Protein AF-A0A2U1T6G9-F1 (afdb_monomer)

Solvent-accessible surface area (backbone atoms only — not comparable to full-atom values): 14636 Å² total; per-residue (Å²): 135,83,77,77,79,70,81,92,65,56,65,80,35,79,57,82,29,63,42,78,68,44,24,49,51,21,36,50,52,23,61,76,69,57,29,39,79,76,56,58,40,43,67,66,21,43,50,26,29,42,26,49,60,54,36,53,68,54,41,58,86,87,37,71,44,56,59,94,81,78,92,74,86,79,54,102,83,47,63,65,62,58,53,54,53,45,73,76,31,90,89,40,43,77,46,62,65,58,59,80,77,75,79,67,76,52,45,73,58,65,80,88,75,91,75,84,73,79,81,54,66,78,70,96,68,55,71,68,60,51,52,52,49,51,55,50,49,52,51,54,31,57,59,34,57,49,74,46,82,54,63,31,74,45,68,46,68,63,80,92,44,54,21,58,74,50,41,36,58,16,53,40,90,80,52,44,63,59,52,51,47,23,64,75,66,76,39,74,75,80,82,75,82,69,68,102,59,58,74,86,84,72,78,78,58,82,76,60,84,69,53,73,66,57,54,51,50,57,50,49,54,53,48,55,49,52,52,52,51,36,43,74,69,64,78,45,85,130

Mean predicted aligned error: 13.52 Å

Secondary structure (DSSP, 8-state):
----------TT------SHHHHHHHHHHHHHTTGGGG-SPPHHHHHHHH-HHHHHHHS-TT-TT----------TT-HHHHHHHHHH-TT-EEE--SS-SSSTT-EEES-S--------SS----HHHHHHHHHHHHHHHHHTT--SS--EEEEEEETTEEEEEEEESS--TTTHHHHHHHHHHSSPPP----SS--------GGG----HHHHHHHHHHHHHHHHHHHHHTTSS--

Foldseek 3Di:
DDDPPDPPDDLQDFFDDFDLVSRLVRQVVCVVVNHNVPLADHNQLQVCQFQQVSLLVLPPPPDLQADDDDDDDDDVPPCPVVVVVQVVDPQFDWDDDRGDDDCVPTDTGHDDDDPPDDDAPPDPDDPLLVVLVVVSVVSSCVSSVGRDADKDWDWDDPPSGTHTPGMGRHDDPQCVVQVVCCVVVVHRPPPPPDDPGDDDDDDPCVVVPQDPVNVCVVVVVVVVVVVVVCVVVVVDDD

Organism: NCBI:txid2080740

Radius of gyration: 21.58 Å; Cα contacts (8 Å, |Δi|>4): 226; chains: 1; bounding box: 65×48×58 Å

Structure (mmCIF, N/CA/C/O backbone):
data_AF-A0A2U1T6G9-F1
#
_entry.id   AF-A0A2U1T6G9-F1
#
loop_
_atom_site.group_PDB
_atom_site.id
_atom_site.type_symbol
_atom_site.label_atom_id
_atom_site.label_alt_id
_atom_site.label_comp_id
_atom_site.label_asym_id
_atom_site.label_entity_id
_atom_site.label_seq_id
_atom_site.pdbx_PDB_ins_code
_atom_site.Cartn_x
_atom_site.Cartn_y
_atom_site.Cartn_z
_atom_site.occupancy
_atom_site.B_iso_or_equiv
_atom_site.auth_seq_id
_atom_site.auth_comp_id
_atom_site.auth_asym_id
_atom_site.auth_atom_id
_atom_site.pdbx_PDB_model_num
ATOM 1 N N . MET A 1 1 ? 45.865 -5.538 -15.384 1.00 41.53 1 MET A N 1
ATOM 2 C CA . MET A 1 1 ? 44.823 -6.009 -16.322 1.00 41.53 1 MET A CA 1
ATOM 3 C C . MET A 1 1 ? 43.467 -5.734 -15.695 1.00 41.53 1 MET A C 1
ATOM 5 O O . MET A 1 1 ? 43.083 -6.451 -14.782 1.00 41.53 1 MET A O 1
ATOM 9 N N . ALA A 1 2 ? 42.790 -4.665 -16.112 1.00 38.97 2 ALA A N 1
ATOM 10 C CA . ALA A 1 2 ? 41.401 -4.434 -15.732 1.00 38.97 2 ALA A CA 1
ATOM 11 C C . ALA A 1 2 ? 40.531 -5.344 -16.607 1.00 38.97 2 ALA A C 1
ATOM 13 O O . ALA A 1 2 ? 40.556 -5.223 -17.830 1.00 38.97 2 ALA A O 1
ATOM 14 N N . ARG A 1 3 ? 39.829 -6.304 -15.999 1.00 38.66 3 ARG A N 1
ATOM 15 C CA . ARG A 1 3 ? 38.754 -7.024 -16.689 1.00 38.66 3 ARG A CA 1
ATOM 16 C C . ARG A 1 3 ? 37.652 -6.000 -16.938 1.00 38.66 3 ARG A C 1
ATOM 18 O O . ARG A 1 3 ? 37.145 -5.433 -15.974 1.00 38.66 3 ARG A O 1
ATOM 25 N N . ALA A 1 4 ? 37.326 -5.744 -18.203 1.00 43.62 4 ALA A N 1
ATOM 26 C CA . ALA A 1 4 ? 36.097 -5.044 -18.538 1.00 43.62 4 ALA A CA 1
ATOM 27 C C . ALA A 1 4 ? 34.951 -5.822 -17.880 1.00 43.62 4 ALA A C 1
ATOM 29 O O . ALA A 1 4 ? 34.841 -7.034 -18.076 1.00 43.62 4 ALA A O 1
ATOM 30 N N . LEU A 1 5 ? 34.181 -5.154 -17.021 1.00 40.25 5 LEU A N 1
ATOM 31 C CA . LEU A 1 5 ? 32.919 -5.694 -16.541 1.00 40.25 5 LEU A CA 1
ATOM 32 C C . LEU A 1 5 ? 32.033 -5.796 -17.782 1.00 40.25 5 LEU A C 1
ATOM 34 O O . LEU A 1 5 ? 31.532 -4.782 -18.260 1.00 40.25 5 LEU A O 1
ATOM 38 N N . GLU A 1 6 ? 31.917 -6.994 -18.353 1.00 50.47 6 GLU A N 1
ATOM 39 C CA . GLU A 1 6 ? 30.837 -7.267 -19.297 1.00 50.47 6 GLU A CA 1
ATOM 40 C C . GLU A 1 6 ? 29.521 -6.857 -18.623 1.00 50.47 6 GLU A C 1
ATOM 42 O O . GLU A 1 6 ? 29.383 -7.047 -17.406 1.00 50.47 6 GLU A O 1
ATOM 47 N N . PRO A 1 7 ? 28.580 -6.238 -19.353 1.00 53.12 7 PRO A N 1
ATOM 48 C CA . PRO A 1 7 ? 27.328 -5.812 -18.754 1.00 53.12 7 PRO A CA 1
ATOM 49 C C . PRO A 1 7 ? 26.618 -7.042 -18.177 1.00 53.12 7 PRO A C 1
ATOM 51 O O . PRO A 1 7 ? 26.157 -7.910 -18.908 1.00 53.12 7 PRO A O 1
ATOM 54 N N . ILE A 1 8 ? 26.532 -7.107 -16.844 1.00 64.69 8 ILE A N 1
ATOM 55 C CA . ILE A 1 8 ? 25.822 -8.146 -16.072 1.00 64.69 8 ILE A CA 1
ATOM 56 C C . ILE A 1 8 ? 24.303 -7.890 -16.140 1.00 64.69 8 ILE A C 1
ATOM 58 O O . ILE A 1 8 ? 23.589 -8.019 -15.151 1.00 64.69 8 ILE A O 1
ATOM 62 N N . VAL A 1 9 ? 23.817 -7.401 -17.279 1.00 65.56 9 VAL A N 1
ATOM 63 C CA . VAL A 1 9 ? 22.412 -7.072 -17.499 1.00 65.56 9 VAL A CA 1
ATOM 64 C C . VAL A 1 9 ? 21.964 -7.896 -18.691 1.00 65.56 9 VAL A C 1
ATOM 66 O O . VAL A 1 9 ? 22.260 -7.564 -19.835 1.00 65.56 9 VAL A O 1
ATOM 69 N N . ASP A 1 10 ? 21.305 -9.005 -18.392 1.00 73.69 10 ASP A N 1
ATOM 70 C CA . ASP A 1 10 ? 20.589 -9.826 -19.362 1.00 73.69 10 ASP A CA 1
ATOM 71 C C . ASP A 1 10 ? 19.088 -9.485 -19.351 1.00 73.69 10 ASP A C 1
ATOM 73 O O . ASP A 1 10 ? 18.608 -8.695 -18.535 1.00 73.69 10 ASP A O 1
ATOM 77 N N . GLU A 1 11 ? 18.321 -10.093 -20.255 1.00 69.75 11 GLU A N 1
ATOM 78 C CA . GLU A 1 11 ? 16.867 -9.887 -20.371 1.00 69.75 11 GLU A CA 1
ATOM 79 C C . GLU A 1 11 ? 16.102 -10.293 -19.090 1.00 69.75 11 GLU A C 1
ATOM 81 O O . GLU A 1 11 ? 15.001 -9.803 -18.823 1.00 69.75 11 GLU A O 1
ATOM 86 N N . CYS A 1 12 ? 16.719 -11.125 -18.244 1.00 74.38 12 CYS A N 1
ATOM 87 C CA . CYS A 1 12 ? 16.194 -11.582 -16.957 1.00 74.38 12 CYS A CA 1
ATOM 88 C C . CYS A 1 12 ? 16.531 -10.646 -15.785 1.00 74.38 12 CYS A C 1
ATOM 90 O O . CYS A 1 12 ? 16.060 -10.858 -14.661 1.00 74.38 12 CYS A O 1
ATOM 92 N N . SER A 1 13 ? 17.353 -9.624 -16.015 1.00 80.75 13 SER A N 1
ATOM 93 C CA . SER A 1 13 ? 17.778 -8.685 -14.984 1.00 80.75 13 SER A CA 1
ATOM 94 C C . SER A 1 13 ? 16.629 -7.760 -14.574 1.00 80.75 13 SER A C 1
ATOM 96 O O . SER A 1 13 ? 15.707 -7.496 -15.339 1.00 80.75 13 SER A O 1
ATOM 98 N N . MET A 1 14 ? 16.642 -7.255 -13.339 1.00 81.50 14 MET A N 1
ATOM 99 C CA . MET A 1 14 ? 15.597 -6.342 -12.862 1.00 81.50 14 MET A CA 1
ATOM 100 C C . MET A 1 14 ? 16.164 -5.229 -11.992 1.00 81.50 14 MET A C 1
ATOM 102 O O . MET A 1 14 ? 17.055 -5.453 -11.171 1.00 81.50 14 MET A O 1
ATOM 106 N N . CYS A 1 15 ? 15.596 -4.031 -12.123 1.00 82.94 15 CYS A N 1
ATOM 107 C CA . CYS A 1 15 ? 15.862 -2.941 -11.198 1.00 82.94 15 CYS A CA 1
ATOM 108 C C . CYS A 1 15 ? 14.867 -3.015 -10.033 1.00 82.94 15 CYS A C 1
ATOM 110 O O . CYS A 1 15 ? 13.650 -3.063 -10.233 1.00 82.94 15 CYS A O 1
ATOM 112 N N . LEU A 1 16 ? 15.373 -3.000 -8.797 1.00 81.56 16 LEU A N 1
ATOM 113 C CA . LEU A 1 16 ? 14.552 -3.039 -7.588 1.00 81.56 16 LEU A CA 1
ATOM 114 C C . LEU A 1 16 ? 14.745 -1.774 -6.758 1.00 81.56 16 LEU A C 1
ATOM 116 O O . LEU A 1 16 ? 15.826 -1.493 -6.251 1.00 81.56 16 LEU A O 1
ATOM 120 N N . GLY A 1 17 ? 13.651 -1.044 -6.569 1.00 83.81 17 GLY A N 1
ATOM 121 C CA . GLY A 1 17 ? 13.560 0.016 -5.575 1.00 83.81 17 GLY A CA 1
ATOM 122 C C . GLY A 1 17 ? 12.981 -0.510 -4.268 1.00 83.81 17 GLY A C 1
ATOM 123 O O . GLY A 1 17 ? 12.098 -1.372 -4.277 1.00 83.81 17 GLY A O 1
ATOM 124 N N . LEU A 1 18 ? 13.483 0.012 -3.150 1.00 83.50 18 LEU A N 1
ATOM 125 C CA . LEU A 1 18 ? 13.130 -0.436 -1.796 1.00 83.50 18 LEU A CA 1
ATOM 126 C C . LEU A 1 18 ? 12.307 0.596 -1.007 1.00 83.50 18 LEU A C 1
ATOM 128 O O . LEU A 1 18 ? 11.681 0.252 -0.006 1.00 83.50 18 LEU A O 1
ATOM 132 N N . GLY A 1 19 ? 12.278 1.844 -1.472 1.00 83.31 19 GLY A N 1
ATOM 133 C CA . GLY A 1 19 ? 11.413 2.921 -0.987 1.00 83.31 19 GLY A CA 1
ATOM 134 C C . GLY A 1 19 ? 10.214 3.134 -1.911 1.00 83.31 19 GLY A C 1
ATOM 135 O O . GLY A 1 19 ? 10.123 2.504 -2.964 1.00 83.31 19 GLY A O 1
ATOM 136 N N . ASP A 1 20 ? 9.284 4.015 -1.533 1.00 82.19 20 ASP A N 1
ATOM 137 C CA . ASP A 1 20 ? 8.101 4.298 -2.363 1.00 82.19 20 ASP A CA 1
ATOM 138 C C . ASP A 1 20 ? 8.528 4.954 -3.685 1.00 82.19 20 ASP A C 1
ATOM 140 O O . ASP A 1 20 ? 8.202 4.452 -4.762 1.00 82.19 20 ASP A O 1
ATOM 144 N N . THR A 1 21 ? 9.327 6.021 -3.604 1.00 84.88 21 THR A N 1
ATOM 145 C CA . THR A 1 21 ? 9.853 6.754 -4.765 1.00 84.88 21 THR A CA 1
ATOM 146 C C . THR A 1 21 ? 10.773 5.874 -5.608 1.00 84.88 21 THR A C 1
ATOM 148 O O . THR A 1 21 ? 10.578 5.727 -6.814 1.00 84.88 21 THR A O 1
ATOM 151 N N . THR A 1 22 ? 11.743 5.208 -4.976 1.00 86.06 22 THR A N 1
ATOM 152 C CA . THR A 1 22 ? 12.708 4.371 -5.703 1.00 86.06 22 THR A CA 1
ATOM 153 C C . THR A 1 22 ? 12.047 3.156 -6.348 1.00 86.06 22 THR A C 1
ATOM 155 O O . THR A 1 22 ? 12.481 2.738 -7.415 1.00 86.06 22 THR A O 1
ATOM 158 N N . SER A 1 23 ? 10.962 2.612 -5.781 1.00 87.75 23 SER A N 1
ATOM 159 C CA . SER A 1 23 ? 10.188 1.535 -6.421 1.00 87.75 23 SER A CA 1
ATOM 160 C C . SER A 1 23 ? 9.536 1.979 -7.727 1.00 87.75 23 SER A C 1
ATOM 162 O O . SER A 1 23 ? 9.493 1.193 -8.676 1.00 87.75 23 SER A O 1
ATOM 164 N N . GLN A 1 24 ? 9.052 3.222 -7.793 1.00 88.12 24 GLN A N 1
ATOM 165 C CA . GLN A 1 24 ? 8.496 3.796 -9.020 1.00 88.12 24 GLN A CA 1
ATOM 166 C C . GLN A 1 24 ? 9.588 4.018 -10.066 1.00 88.12 24 GLN A C 1
ATOM 168 O O . GLN A 1 24 ? 9.425 3.578 -11.201 1.00 88.12 24 GLN A O 1
ATOM 173 N N . VAL A 1 25 ? 10.721 4.607 -9.670 1.00 87.44 25 VAL A N 1
ATOM 174 C CA . VAL A 1 25 ? 11.877 4.810 -10.561 1.00 87.44 25 VAL A CA 1
ATOM 175 C C . VAL A 1 25 ? 12.373 3.477 -11.119 1.00 87.44 25 VAL A C 1
ATOM 177 O O . VAL A 1 25 ? 12.487 3.325 -12.329 1.00 87.44 25 VAL A O 1
ATOM 180 N N . ALA A 1 26 ? 12.575 2.475 -10.265 1.00 87.06 26 ALA A N 1
ATOM 181 C CA . ALA A 1 26 ? 13.022 1.149 -10.683 1.00 87.06 26 ALA A CA 1
ATOM 182 C C . ALA A 1 26 ? 12.041 0.466 -11.651 1.00 87.06 26 ALA A C 1
ATOM 184 O O . ALA A 1 26 ? 12.451 -0.216 -12.589 1.00 87.06 26 ALA A O 1
ATOM 185 N N . THR A 1 27 ? 10.739 0.687 -11.454 1.00 87.25 27 THR A N 1
ATOM 186 C CA . THR A 1 27 ? 9.695 0.191 -12.361 1.00 87.25 27 THR A CA 1
ATOM 187 C C . THR A 1 27 ? 9.762 0.885 -13.720 1.00 87.25 27 THR A C 1
ATOM 189 O O . THR A 1 27 ? 9.666 0.221 -14.747 1.00 87.25 27 THR A O 1
ATOM 192 N N . LEU A 1 28 ? 9.962 2.205 -13.741 1.00 87.38 28 LEU A N 1
ATOM 193 C CA . LEU A 1 28 ? 10.134 2.965 -14.980 1.00 87.38 28 LEU A CA 1
ATOM 194 C C . LEU A 1 28 ? 11.383 2.522 -15.742 1.00 87.38 28 LEU A C 1
ATOM 196 O O . LEU A 1 28 ? 11.283 2.238 -16.930 1.00 87.38 28 LEU A O 1
ATOM 200 N N . VAL A 1 29 ? 12.521 2.409 -15.053 1.00 86.00 29 VAL A N 1
ATOM 201 C CA . VAL A 1 29 ? 13.785 1.942 -15.640 1.00 86.00 29 VAL A CA 1
ATOM 202 C C . VAL A 1 29 ? 13.617 0.545 -16.217 1.00 86.00 29 VAL A C 1
ATOM 204 O O . VAL A 1 29 ? 13.971 0.320 -17.368 1.00 86.00 29 VAL A O 1
ATOM 207 N N . THR A 1 30 ? 13.028 -0.383 -15.458 1.00 83.44 30 THR A N 1
ATOM 208 C CA . THR A 1 30 ? 12.870 -1.750 -15.956 1.00 83.44 30 THR A CA 1
ATOM 209 C C . THR A 1 30 ? 11.977 -1.801 -17.197 1.00 83.44 30 THR A C 1
ATOM 211 O O . THR A 1 30 ? 12.342 -2.439 -18.179 1.00 83.44 30 THR A O 1
ATOM 214 N N . ASN A 1 31 ? 10.853 -1.077 -17.194 1.00 84.06 31 ASN A N 1
ATOM 215 C CA . ASN A 1 31 ? 9.958 -1.032 -18.350 1.00 84.06 31 ASN A CA 1
ATOM 216 C C . ASN A 1 31 ? 10.616 -0.372 -19.570 1.00 84.06 31 ASN A C 1
ATOM 218 O O . ASN A 1 31 ? 10.446 -0.857 -20.683 1.00 84.06 31 ASN A O 1
ATOM 222 N N . ALA A 1 32 ? 11.363 0.718 -19.372 1.00 85.00 32 ALA A N 1
ATOM 223 C CA . ALA A 1 32 ? 12.040 1.435 -20.452 1.00 85.00 32 ALA A CA 1
ATOM 224 C C . ALA A 1 32 ? 13.157 0.605 -21.100 1.00 85.00 32 ALA A C 1
ATOM 226 O O . ALA A 1 32 ? 13.394 0.723 -22.297 1.00 85.00 32 ALA A O 1
ATOM 227 N N . LEU A 1 33 ? 13.823 -0.240 -20.311 1.00 83.69 33 LEU A N 1
ATOM 228 C CA . LEU A 1 33 ? 14.890 -1.127 -20.769 1.00 83.69 33 LEU A CA 1
ATOM 229 C C . LEU A 1 33 ? 14.380 -2.497 -21.247 1.00 83.69 33 LEU A C 1
ATOM 231 O O . LEU A 1 33 ? 15.186 -3.336 -21.632 1.00 83.69 33 LEU A O 1
ATOM 235 N N . GLY A 1 34 ? 13.065 -2.744 -21.201 1.00 83.56 34 GLY A N 1
ATOM 236 C CA . GLY A 1 34 ? 12.474 -4.021 -21.606 1.00 83.56 34 GLY A CA 1
ATOM 237 C C . GLY A 1 34 ? 12.895 -5.215 -20.745 1.00 83.56 34 GLY A C 1
ATOM 238 O O . GLY A 1 34 ? 12.753 -6.351 -21.188 1.00 83.56 34 GLY A O 1
ATOM 239 N N . LEU A 1 35 ? 13.413 -4.988 -19.532 1.00 82.12 35 LEU A N 1
ATOM 240 C CA . LEU A 1 35 ? 13.890 -6.089 -18.694 1.00 82.12 35 LEU A CA 1
ATOM 241 C C . LEU A 1 35 ? 12.717 -6.827 -18.034 1.00 82.12 35 LEU A C 1
ATOM 243 O O . LEU A 1 35 ? 11.638 -6.264 -17.815 1.00 82.12 35 LEU A O 1
ATOM 247 N N . ALA A 1 36 ? 12.952 -8.087 -17.669 1.00 75.12 36 ALA A N 1
ATOM 248 C CA . ALA A 1 36 ? 12.004 -8.947 -16.966 1.00 75.12 36 ALA A CA 1
ATOM 249 C C . ALA A 1 36 ? 10.658 -9.155 -17.696 1.00 75.12 36 ALA A C 1
ATOM 251 O O . ALA A 1 36 ? 9.637 -9.374 -17.041 1.00 75.12 36 ALA A O 1
ATOM 252 N N . GLU A 1 37 ? 10.648 -9.080 -19.034 1.00 72.19 37 GLU A N 1
ATOM 253 C CA . GLU A 1 37 ? 9.561 -9.509 -19.940 1.00 72.19 37 GLU A CA 1
ATOM 254 C C . GLU A 1 37 ? 8.136 -9.057 -19.545 1.00 72.19 37 GLU A C 1
ATOM 256 O O . GLU A 1 37 ? 7.149 -9.772 -19.724 1.00 72.19 37 GLU A O 1
ATOM 261 N N . GLY A 1 38 ? 7.986 -7.870 -18.948 1.00 64.88 38 GLY A N 1
ATOM 262 C CA . GLY A 1 38 ? 6.671 -7.388 -18.506 1.00 64.88 38 GLY A CA 1
ATOM 263 C C . GLY A 1 38 ? 6.061 -8.175 -17.335 1.00 64.88 38 GLY A C 1
ATOM 264 O O . GLY A 1 38 ? 4.890 -7.980 -17.004 1.00 64.88 38 GLY A O 1
ATOM 265 N N . MET A 1 39 ? 6.844 -9.021 -16.656 1.00 68.06 39 MET A N 1
ATOM 266 C CA . MET A 1 39 ? 6.440 -9.692 -15.416 1.00 68.06 39 MET A CA 1
ATOM 267 C C . MET A 1 39 ? 6.268 -8.715 -14.246 1.00 68.06 39 MET A C 1
ATOM 269 O O . MET A 1 39 ? 5.691 -9.072 -13.218 1.00 68.06 39 MET A O 1
ATOM 273 N N . LEU A 1 40 ? 6.765 -7.483 -14.371 1.00 67.88 40 LEU A N 1
ATOM 274 C CA . LEU A 1 40 ? 6.826 -6.546 -13.261 1.00 67.88 40 LEU A CA 1
ATOM 275 C C . LEU A 1 40 ? 5.517 -5.806 -12.978 1.00 67.88 40 LEU A C 1
ATOM 277 O O . LEU A 1 40 ? 4.642 -5.607 -13.821 1.00 67.88 40 LEU A O 1
ATOM 281 N N . ARG A 1 41 ? 5.426 -5.341 -11.730 1.00 78.75 41 ARG A N 1
ATOM 282 C CA . ARG A 1 41 ? 4.492 -4.300 -11.292 1.00 78.75 41 ARG A CA 1
ATOM 283 C C . ARG A 1 41 ? 4.487 -3.120 -12.265 1.00 78.75 41 ARG A C 1
ATOM 285 O O . ARG A 1 41 ? 5.531 -2.662 -12.712 1.00 78.75 41 ARG A O 1
ATOM 292 N N . THR A 1 42 ? 3.307 -2.584 -12.552 1.00 86.88 42 THR A N 1
ATOM 293 C CA . THR A 1 42 ? 3.170 -1.369 -13.367 1.00 86.88 42 THR A CA 1
ATOM 294 C C . THR A 1 42 ? 3.266 -0.126 -12.488 1.00 86.88 42 THR A C 1
ATOM 296 O O . THR A 1 42 ? 2.923 -0.178 -11.301 1.00 86.88 42 THR A O 1
ATOM 299 N N . LEU A 1 43 ? 3.644 1.023 -13.064 1.00 89.25 43 LEU A N 1
ATOM 300 C CA . LEU A 1 43 ? 3.582 2.303 -12.346 1.00 89.25 43 LEU A CA 1
ATOM 301 C C . LEU A 1 43 ? 2.173 2.543 -11.779 1.00 89.25 43 LEU A C 1
ATOM 303 O O . LEU A 1 43 ? 2.026 2.915 -10.618 1.00 89.25 43 LEU A O 1
ATOM 307 N N . ARG A 1 44 ? 1.138 2.204 -12.560 1.00 91.69 44 ARG A N 1
ATOM 308 C CA . ARG A 1 44 ? -0.265 2.264 -12.137 1.00 91.69 44 ARG A CA 1
ATOM 309 C C . ARG A 1 44 ? -0.537 1.425 -10.887 1.00 91.69 44 ARG A C 1
ATOM 311 O O . ARG A 1 44 ? -1.203 1.911 -9.981 1.00 91.69 44 ARG A O 1
ATOM 318 N N . SER A 1 45 ? -0.024 0.196 -10.814 1.00 92.81 45 SER A N 1
ATOM 319 C CA . SER A 1 45 ? -0.213 -0.658 -9.631 1.00 92.81 45 SER A CA 1
ATOM 320 C C . SER A 1 45 ? 0.438 -0.061 -8.380 1.00 92.81 45 SER A C 1
ATOM 322 O O . SER A 1 45 ? -0.171 -0.050 -7.312 1.00 92.81 45 SER A O 1
ATOM 324 N N . LEU A 1 46 ? 1.631 0.529 -8.519 1.00 91.38 46 LEU A N 1
ATOM 325 C CA . LEU A 1 46 ? 2.314 1.218 -7.423 1.00 91.38 46 LEU A CA 1
ATOM 326 C C . LEU A 1 46 ? 1.556 2.466 -6.970 1.00 91.38 46 LEU A C 1
ATOM 328 O O . LEU A 1 46 ? 1.443 2.713 -5.771 1.00 91.38 46 LEU A O 1
ATOM 332 N N . GLU A 1 47 ? 1.015 3.236 -7.912 1.00 92.25 47 GLU A N 1
ATOM 333 C CA . GLU A 1 47 ? 0.179 4.394 -7.603 1.00 92.25 47 GLU A CA 1
ATOM 334 C C . GLU A 1 47 ? -1.112 4.004 -6.892 1.00 92.25 47 GLU A C 1
ATOM 336 O O . GLU A 1 47 ? -1.471 4.660 -5.918 1.00 92.25 47 GLU A O 1
ATOM 341 N N . ILE A 1 48 ? -1.787 2.941 -7.346 1.00 93.81 48 ILE A N 1
ATOM 342 C CA . ILE A 1 48 ? -2.992 2.432 -6.686 1.00 93.81 48 ILE A CA 1
ATOM 343 C C . ILE A 1 48 ? -2.663 2.012 -5.258 1.00 93.81 48 ILE A C 1
ATOM 345 O O . ILE A 1 48 ? -3.398 2.389 -4.361 1.00 93.81 48 ILE A O 1
ATOM 349 N N . MET A 1 49 ? -1.571 1.276 -5.025 1.00 92.56 49 MET A N 1
ATOM 350 C CA . MET A 1 49 ? -1.206 0.871 -3.665 1.00 92.56 49 MET A CA 1
ATOM 351 C C . MET A 1 49 ? -0.882 2.082 -2.777 1.00 92.56 49 MET A C 1
ATOM 353 O O . MET A 1 49 ? -1.406 2.182 -1.673 1.00 92.56 49 MET A O 1
ATOM 357 N N . ARG A 1 50 ? -0.068 3.026 -3.268 1.00 90.06 50 ARG A N 1
ATOM 358 C CA . ARG A 1 50 ? 0.400 4.188 -2.492 1.00 90.06 50 ARG A CA 1
ATOM 359 C C . ARG A 1 50 ? -0.717 5.171 -2.139 1.00 90.06 50 ARG A C 1
ATOM 361 O O . ARG A 1 50 ? -0.699 5.757 -1.055 1.00 90.06 50 ARG A O 1
ATOM 368 N N . ASP A 1 51 ? -1.632 5.415 -3.070 1.00 90.62 51 ASP A N 1
ATOM 369 C CA . ASP A 1 51 ? -2.750 6.330 -2.872 1.00 90.62 51 ASP A CA 1
ATOM 370 C C . ASP A 1 51 ? -3.887 5.595 -2.167 1.00 90.62 51 ASP A C 1
ATOM 372 O O . ASP A 1 51 ? -4.587 4.757 -2.741 1.00 90.62 51 ASP A O 1
ATOM 376 N N . LYS A 1 52 ? -4.090 5.943 -0.896 1.00 89.31 52 LYS A N 1
ATOM 377 C CA . LYS A 1 52 ? -5.072 5.273 -0.048 1.00 89.31 52 LYS A CA 1
ATOM 378 C C . LYS A 1 52 ? -6.472 5.387 -0.641 1.00 89.31 52 LYS A C 1
ATOM 380 O O . LYS A 1 52 ? -7.214 4.418 -0.574 1.00 89.31 52 LYS A O 1
ATOM 385 N N . HIS A 1 53 ? -6.839 6.518 -1.240 1.00 89.88 53 HIS A N 1
ATOM 386 C CA . HIS A 1 53 ? -8.164 6.694 -1.826 1.00 89.88 53 HIS A CA 1
ATOM 387 C C . HIS A 1 53 ? -8.347 5.854 -3.090 1.00 89.88 53 HIS A C 1
ATOM 389 O O . HIS A 1 53 ? -9.344 5.141 -3.208 1.00 89.88 53 HIS A O 1
ATOM 395 N N . ARG A 1 54 ? -7.369 5.877 -4.003 1.00 92.31 54 ARG A N 1
ATOM 396 C CA . ARG A 1 54 ? -7.401 5.031 -5.207 1.00 92.31 54 ARG A CA 1
ATOM 397 C C . ARG A 1 54 ? -7.470 3.552 -4.841 1.00 92.31 54 ARG A C 1
ATOM 399 O O . ARG A 1 54 ? -8.253 2.830 -5.453 1.00 92.31 54 ARG A O 1
ATOM 406 N N . LEU A 1 55 ? -6.727 3.116 -3.821 1.00 93.00 55 LEU A N 1
ATOM 407 C CA . LEU A 1 55 ? -6.790 1.743 -3.326 1.00 93.00 55 LEU A CA 1
ATOM 408 C C . LEU A 1 55 ? -8.184 1.384 -2.810 1.00 93.00 55 LEU A C 1
ATOM 410 O O . LEU A 1 55 ? -8.714 0.332 -3.155 1.00 93.00 55 LEU A O 1
ATOM 414 N N . ARG A 1 56 ? -8.799 2.264 -2.009 1.00 91.81 56 ARG A N 1
ATOM 415 C CA . ARG A 1 56 ? -10.157 2.030 -1.499 1.00 91.81 56 ARG A CA 1
ATOM 416 C C . ARG A 1 56 ? -11.199 1.991 -2.597 1.00 91.81 56 ARG A C 1
ATOM 418 O O . ARG A 1 56 ? -12.105 1.185 -2.481 1.00 91.81 56 ARG A O 1
ATOM 425 N N . ASN A 1 57 ? -11.062 2.810 -3.637 1.00 91.81 57 ASN A N 1
ATOM 426 C CA . ASN A 1 57 ? -11.973 2.786 -4.781 1.00 91.81 57 ASN A CA 1
ATOM 427 C C . ASN A 1 57 ? -11.765 1.540 -5.655 1.00 91.81 57 ASN A C 1
ATOM 429 O O . ASN A 1 57 ? -12.713 1.061 -6.271 1.00 91.81 57 ASN A O 1
ATOM 433 N N . ALA A 1 58 ? -10.533 1.024 -5.730 1.00 93.50 58 ALA A N 1
ATOM 434 C CA . ALA A 1 58 ? -10.231 -0.224 -6.430 1.00 93.50 58 ALA A CA 1
ATOM 435 C C . ALA A 1 58 ? -10.797 -1.448 -5.690 1.00 93.50 58 ALA A C 1
ATOM 437 O O . ALA A 1 58 ? -11.177 -2.436 -6.316 1.00 93.50 58 ALA A O 1
ATOM 438 N N . ILE A 1 59 ? -10.885 -1.381 -4.361 1.00 92.56 59 ILE A N 1
ATOM 439 C CA . ILE A 1 59 ? -11.608 -2.361 -3.552 1.00 92.56 59 ILE A CA 1
ATOM 440 C C . ILE A 1 59 ? -13.107 -2.049 -3.652 1.00 92.56 59 ILE A C 1
ATOM 442 O O . ILE A 1 59 ? -13.537 -0.929 -3.402 1.00 92.56 59 ILE A O 1
ATOM 446 N N . SER A 1 60 ? -13.940 -3.033 -3.996 1.00 87.12 60 SER A N 1
ATOM 447 C CA . SER A 1 60 ? -15.393 -2.820 -4.081 1.00 87.12 60 SER A CA 1
ATOM 448 C C . SER A 1 60 ? -15.950 -2.192 -2.794 1.00 87.12 60 SER A C 1
ATOM 450 O O . SER A 1 60 ? -15.601 -2.631 -1.696 1.00 87.12 60 SER A O 1
ATOM 452 N N . SER A 1 61 ? -16.856 -1.217 -2.904 1.00 81.00 61 SER A N 1
ATOM 453 C CA . SER A 1 61 ? -17.433 -0.493 -1.756 1.00 81.00 61 SER A CA 1
ATOM 454 C C . SER A 1 61 ? -18.127 -1.392 -0.722 1.00 81.00 61 SER A C 1
ATOM 456 O O . SER A 1 61 ? -18.141 -1.052 0.455 1.00 81.00 61 SER A O 1
ATOM 458 N N . GLY A 1 62 ? -18.645 -2.556 -1.130 1.00 86.00 62 GLY A N 1
ATOM 459 C CA . GLY A 1 62 ? -19.221 -3.567 -0.230 1.00 86.00 62 GLY A CA 1
ATOM 460 C C . GLY A 1 62 ? -18.219 -4.569 0.359 1.00 86.00 62 GLY A C 1
ATOM 461 O O . GLY A 1 62 ? -18.625 -5.491 1.059 1.00 86.00 62 GLY A O 1
ATOM 462 N N . SER A 1 63 ? -16.922 -4.442 0.060 1.00 92.12 63 SER A N 1
ATOM 463 C CA . SER A 1 63 ? -15.906 -5.359 0.583 1.00 92.12 63 SER A CA 1
ATOM 464 C C . SER A 1 63 ? -15.732 -5.174 2.084 1.00 92.12 63 SER A C 1
ATOM 466 O O . SER A 1 63 ? -15.572 -4.053 2.566 1.00 92.12 63 SER A O 1
ATOM 468 N N . SER A 1 64 ? -15.631 -6.283 2.812 1.00 91.56 64 SER A N 1
ATOM 469 C CA . SER A 1 64 ? -15.246 -6.272 4.223 1.00 91.56 64 SER A CA 1
ATOM 470 C C . SER A 1 64 ? -13.863 -5.651 4.454 1.00 91.56 64 SER A C 1
ATOM 472 O O . SER A 1 64 ? -13.640 -5.073 5.513 1.00 91.56 64 SER A O 1
ATOM 474 N N . LEU A 1 65 ? -12.969 -5.662 3.458 1.00 92.12 65 LEU A N 1
ATOM 475 C CA . LEU A 1 65 ? -11.644 -5.032 3.543 1.00 92.12 65 LEU A CA 1
ATOM 476 C C . LEU A 1 65 ? -11.716 -3.502 3.609 1.00 92.12 65 LEU A C 1
ATOM 478 O O . LEU A 1 65 ? -10.805 -2.858 4.145 1.00 92.12 65 LEU A O 1
ATOM 482 N N . ASN A 1 66 ? -12.785 -2.915 3.067 1.00 88.56 66 ASN A N 1
ATOM 483 C CA . ASN A 1 66 ? -13.042 -1.487 3.145 1.00 88.56 66 ASN A CA 1
ATOM 484 C C . ASN A 1 66 ? -13.740 -1.171 4.468 1.00 88.56 66 ASN A C 1
ATOM 486 O O . ASN A 1 66 ? -14.945 -1.344 4.631 1.00 88.56 66 ASN A O 1
ATOM 490 N N . GLY A 1 67 ? -12.951 -0.701 5.435 1.00 81.25 67 GLY A N 1
ATOM 491 C CA . GLY A 1 67 ? -13.494 0.001 6.594 1.00 81.25 67 GLY A CA 1
ATOM 492 C C . GLY A 1 67 ? -14.121 1.338 6.191 1.00 81.25 67 GLY A C 1
ATOM 493 O O . GLY A 1 67 ? -13.946 1.814 5.066 1.00 81.25 67 GLY A O 1
ATOM 494 N N . LEU A 1 68 ? -14.827 1.964 7.131 1.00 80.31 68 LEU A N 1
ATOM 495 C CA . LEU A 1 68 ? -15.397 3.295 6.936 1.00 80.31 68 LEU A CA 1
ATOM 496 C C . LEU A 1 68 ? -14.275 4.323 6.721 1.00 80.31 68 LEU A C 1
ATOM 498 O O . LEU A 1 68 ? -13.352 4.426 7.530 1.00 80.31 68 LEU A O 1
ATOM 502 N N . TYR A 1 69 ? -14.351 5.089 5.634 1.00 82.44 69 TYR A N 1
ATOM 503 C CA . TYR A 1 69 ? -13.445 6.201 5.363 1.00 82.44 69 TYR A CA 1
ATOM 504 C C . TYR A 1 69 ? -14.184 7.322 4.633 1.00 82.44 69 TYR A C 1
ATOM 506 O O . TYR A 1 69 ? -15.148 7.075 3.912 1.00 82.44 69 TYR A O 1
ATOM 514 N N . SER A 1 70 ? -13.681 8.544 4.788 1.00 79.88 70 SER A N 1
ATOM 515 C CA . SER A 1 70 ? -14.163 9.725 4.074 1.00 79.88 70 SER A CA 1
ATOM 516 C C . SER A 1 70 ? -12.975 10.564 3.631 1.00 79.88 70 SER A C 1
ATOM 518 O O . SER A 1 70 ? -11.979 10.663 4.349 1.00 79.88 70 SER A O 1
ATOM 520 N N . LEU A 1 71 ? -13.089 11.181 2.456 1.00 82.56 71 LEU A N 1
ATOM 521 C CA . LEU A 1 71 ? -12.190 12.258 2.062 1.00 82.56 71 LEU A CA 1
ATOM 522 C C . LEU A 1 71 ? -12.618 13.541 2.766 1.00 82.56 71 LEU A C 1
ATOM 524 O O . LEU A 1 71 ? -13.802 13.880 2.789 1.00 82.56 71 LEU A O 1
ATOM 528 N N . VAL A 1 72 ? -11.647 14.239 3.337 1.00 76.44 72 VAL A N 1
ATOM 529 C CA . VAL A 1 72 ? -11.853 15.529 3.986 1.00 76.44 72 VAL A CA 1
ATOM 530 C C . VAL A 1 72 ? -10.755 16.446 3.488 1.00 76.44 72 VAL A C 1
ATOM 532 O O . VAL A 1 72 ? -9.580 16.093 3.585 1.00 76.44 72 VAL A O 1
ATOM 535 N N . ASP A 1 73 ? -11.144 17.591 2.940 1.00 75.50 73 ASP A N 1
ATOM 536 C CA . ASP A 1 73 ? -10.204 18.670 2.684 1.00 75.50 73 ASP A CA 1
ATOM 537 C C . ASP A 1 73 ? -9.952 19.385 4.012 1.00 75.50 73 ASP A C 1
ATOM 539 O O . ASP A 1 73 ? -10.880 19.904 4.632 1.00 75.50 73 ASP A O 1
ATOM 543 N N . VAL A 1 74 ? -8.719 19.312 4.507 1.00 66.75 74 VAL A N 1
ATOM 544 C CA . VAL A 1 74 ? -8.327 19.924 5.778 1.00 66.75 74 VAL A CA 1
ATOM 545 C C . VAL A 1 74 ? -7.491 21.143 5.434 1.00 66.75 74 VAL A C 1
ATOM 547 O O . VAL A 1 74 ? -6.271 21.060 5.290 1.00 66.75 74 VAL A O 1
ATOM 550 N N . THR A 1 75 ? -8.159 22.282 5.273 1.00 66.12 75 THR A N 1
ATOM 551 C CA . THR A 1 75 ? -7.470 23.570 5.178 1.00 66.12 75 THR A CA 1
ATOM 552 C C . THR A 1 75 ? -7.150 24.080 6.590 1.00 66.12 75 THR A C 1
ATOM 554 O O . THR A 1 75 ? -7.881 23.751 7.527 1.00 66.12 75 THR A O 1
ATOM 557 N N . PRO A 1 76 ? -6.101 24.905 6.788 1.00 57.88 76 PRO A N 1
ATOM 558 C CA . PRO A 1 76 ? -5.709 25.421 8.110 1.00 57.88 76 PRO A CA 1
ATOM 559 C C . PRO A 1 76 ? -6.791 26.197 8.885 1.00 57.88 76 PRO A C 1
ATOM 561 O O . PRO A 1 76 ? -6.553 26.595 10.022 1.00 57.88 76 PRO A O 1
ATOM 564 N N . HIS A 1 77 ? -7.947 26.462 8.272 1.00 55.38 77 HIS A N 1
ATOM 565 C CA . HIS A 1 77 ? -9.032 27.257 8.841 1.00 55.38 77 HIS A CA 1
ATOM 566 C C . HIS A 1 77 ? -10.382 26.522 8.893 1.00 55.38 77 HIS A C 1
ATOM 568 O O . HIS A 1 77 ? -11.355 27.114 9.357 1.00 55.38 77 HIS A O 1
ATOM 574 N N . ASP A 1 78 ? -10.464 25.257 8.458 1.00 62.72 78 ASP A N 1
ATOM 575 C CA . ASP A 1 78 ? -11.723 24.494 8.420 1.00 62.72 78 ASP A CA 1
ATOM 576 C C . ASP A 1 78 ? -11.762 23.349 9.448 1.00 62.72 78 ASP A C 1
ATOM 578 O O . ASP A 1 78 ? -11.894 22.163 9.134 1.00 62.72 78 ASP A O 1
ATOM 582 N N . ASP A 1 79 ? -11.673 23.717 10.727 1.00 65.50 79 ASP A N 1
ATOM 583 C CA . ASP A 1 79 ? -11.824 22.779 11.848 1.00 65.50 79 ASP A CA 1
ATOM 584 C C . ASP A 1 79 ? -13.269 22.253 11.983 1.00 65.50 79 ASP A C 1
ATOM 586 O O . ASP A 1 79 ? -13.512 21.205 12.594 1.00 65.50 79 ASP A O 1
ATOM 590 N N . GLY A 1 80 ? -14.249 22.955 11.400 1.00 69.19 80 GLY A N 1
ATOM 591 C CA . GLY A 1 80 ? -15.676 22.661 11.548 1.00 69.19 80 GLY A CA 1
ATOM 592 C C . GLY A 1 80 ? -16.059 21.283 11.013 1.00 69.19 80 GLY A C 1
ATOM 593 O O . GLY A 1 80 ? -16.816 20.549 11.658 1.00 69.19 80 GLY A O 1
ATOM 594 N N . ARG A 1 81 ? -15.487 20.879 9.871 1.00 73.25 81 ARG A N 1
ATOM 595 C CA . ARG A 1 81 ? -15.778 19.572 9.266 1.00 73.25 81 ARG A CA 1
ATOM 596 C C . ARG A 1 81 ? -15.244 18.402 10.091 1.00 73.25 81 ARG A C 1
ATOM 598 O O . ARG A 1 81 ? -15.933 17.389 10.226 1.00 73.25 81 ARG A O 1
ATOM 605 N N . LEU A 1 82 ? -14.048 18.534 10.666 1.00 72.06 82 LEU A N 1
ATOM 606 C CA . LEU A 1 82 ? -13.458 17.505 11.529 1.00 72.06 82 LEU A CA 1
ATOM 607 C C . LEU A 1 82 ? -14.222 17.369 12.850 1.00 72.06 82 LEU A C 1
ATOM 609 O O . LEU A 1 82 ? -14.410 16.251 13.335 1.00 72.06 82 LEU A O 1
ATOM 613 N N . VAL A 1 83 ? -14.710 18.483 13.405 1.00 74.31 83 VAL A N 1
ATOM 614 C CA . VAL A 1 83 ? -15.567 18.482 14.600 1.00 74.31 83 VAL A CA 1
ATOM 615 C C . VAL A 1 83 ? -16.882 17.748 14.333 1.00 74.31 83 VAL A C 1
ATOM 617 O O . VAL A 1 83 ? -17.290 16.92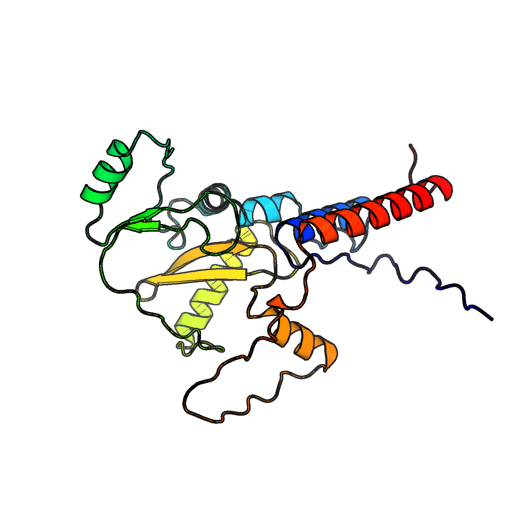4 15.153 1.00 74.31 83 VAL A O 1
ATOM 620 N N . GLU A 1 84 ? -17.520 17.990 13.188 1.00 76.44 84 GLU A N 1
ATOM 621 C CA . GLU A 1 84 ? -18.763 17.306 12.822 1.00 76.44 84 GLU A CA 1
ATOM 622 C C . GLU A 1 84 ? -18.551 15.797 12.634 1.00 76.44 84 GLU A C 1
ATOM 624 O O . GLU A 1 84 ? -19.264 14.988 13.225 1.00 76.44 84 GLU A O 1
ATOM 629 N N . LEU A 1 85 ? -17.502 15.393 11.914 1.00 74.25 85 LEU A N 1
ATOM 630 C CA . LEU A 1 85 ? -17.154 13.976 11.768 1.00 74.25 85 LEU A CA 1
ATOM 631 C C . LEU A 1 85 ? -16.847 13.319 13.117 1.00 74.25 85 LEU A C 1
ATOM 633 O O . LEU A 1 85 ? -17.267 12.194 13.373 1.00 74.25 85 LEU A O 1
ATOM 637 N N . ARG A 1 86 ? -16.163 14.024 14.023 1.00 74.31 86 ARG A N 1
ATOM 638 C CA . ARG A 1 86 ? -15.878 13.503 15.363 1.00 74.31 86 ARG A CA 1
ATOM 639 C C . ARG A 1 86 ? -17.146 13.277 16.187 1.00 74.31 86 ARG A C 1
ATOM 641 O O . ARG A 1 86 ? -17.155 12.350 16.997 1.00 74.31 86 ARG A O 1
ATOM 648 N N . ARG A 1 87 ? -18.201 14.079 16.006 1.00 78.31 87 ARG A N 1
ATOM 649 C CA . ARG A 1 87 ? -19.499 13.861 16.676 1.00 78.31 87 ARG A CA 1
ATOM 650 C C . ARG A 1 87 ? -20.190 12.585 16.206 1.00 78.31 87 ARG A C 1
ATOM 652 O O . ARG A 1 87 ? -20.922 11.980 16.980 1.00 78.31 87 ARG A O 1
ATOM 659 N N . GLN A 1 88 ? -19.922 12.165 14.974 1.00 75.62 88 GLN A N 1
ATOM 660 C CA . GLN A 1 88 ? -20.525 10.979 14.367 1.00 75.62 88 GLN A CA 1
ATOM 661 C C . GLN A 1 88 ? -19.802 9.676 14.742 1.00 75.62 88 GLN A C 1
ATOM 663 O O . GLN A 1 88 ? -20.359 8.598 14.551 1.00 75.62 88 GLN A O 1
ATOM 668 N N . VAL A 1 89 ? -18.582 9.751 15.290 1.00 74.50 89 VAL A N 1
ATOM 669 C CA . VAL A 1 89 ? -17.759 8.571 15.600 1.00 74.50 89 VAL A CA 1
ATOM 670 C C . VAL A 1 89 ? -17.387 8.548 17.083 1.00 74.50 89 VAL A C 1
ATOM 672 O O . VAL A 1 89 ? -16.552 9.331 17.542 1.00 74.50 89 VAL A O 1
ATOM 675 N N . ALA A 1 90 ? -17.999 7.634 17.841 1.00 70.50 90 ALA A N 1
ATOM 676 C CA . ALA A 1 90 ? -17.815 7.522 19.292 1.00 70.50 90 ALA A CA 1
ATOM 677 C C . ALA A 1 90 ? -16.357 7.209 19.688 1.00 70.50 90 ALA A C 1
ATOM 679 O O . ALA A 1 90 ? -15.797 7.882 20.555 1.00 70.50 90 ALA A O 1
ATOM 680 N N . GLU A 1 91 ? -15.730 6.268 18.976 1.00 71.00 91 GLU A N 1
ATOM 681 C CA . GLU A 1 91 ? -14.392 5.713 19.255 1.00 71.00 91 GLU A CA 1
ATOM 682 C C . GLU A 1 91 ? -13.223 6.625 18.834 1.00 71.00 91 GLU A C 1
ATOM 684 O O . GLU A 1 91 ? -12.056 6.331 19.091 1.00 71.00 91 GLU A O 1
ATOM 689 N N . GLY A 1 92 ? -13.526 7.770 18.216 1.00 71.69 92 GLY A N 1
ATOM 690 C CA . GLY A 1 92 ? -12.544 8.745 17.746 1.00 71.69 92 GLY A CA 1
ATOM 691 C C . GLY A 1 92 ? -12.204 8.631 16.262 1.00 71.69 92 GLY A C 1
ATOM 692 O O . GLY A 1 92 ? -12.731 7.796 15.533 1.00 71.69 92 GLY A O 1
ATOM 693 N N . LEU A 1 93 ? -11.356 9.550 15.798 1.00 71.25 93 LEU A N 1
ATOM 694 C CA . LEU A 1 93 ? -11.061 9.752 14.378 1.00 71.25 93 LEU A CA 1
ATOM 695 C C . LEU A 1 93 ? -9.559 9.612 14.123 1.00 71.25 93 LEU A C 1
ATOM 697 O O . LEU A 1 93 ? -8.754 10.190 14.855 1.00 71.25 93 LEU A O 1
ATOM 701 N N . VAL A 1 94 ? -9.185 8.895 13.063 1.00 77.94 94 VAL A N 1
ATOM 702 C CA . VAL A 1 94 ? -7.816 8.892 12.534 1.00 77.94 94 VAL A CA 1
ATOM 703 C C . VAL A 1 94 ? -7.793 9.719 11.255 1.00 77.94 94 VAL A C 1
ATOM 705 O O . VAL A 1 94 ? -8.389 9.332 10.252 1.00 77.94 94 VAL A O 1
ATOM 708 N N . VAL A 1 95 ? -7.088 10.846 11.290 1.00 76.44 95 VAL A N 1
ATOM 709 C CA . VAL A 1 95 ? -6.843 11.696 10.120 1.00 76.44 95 VAL A CA 1
ATOM 710 C C . VAL A 1 95 ? -5.452 11.382 9.588 1.00 76.44 95 VAL A C 1
ATOM 712 O O . VAL A 1 95 ? -4.488 11.353 10.354 1.00 76.44 95 VAL A O 1
ATOM 715 N N . LYS A 1 96 ? -5.343 11.112 8.286 1.00 80.25 96 LYS A N 1
ATOM 716 C CA . LYS A 1 96 ? -4.074 10.782 7.628 1.00 80.25 96 LYS A CA 1
ATOM 717 C C . LYS A 1 96 ? -4.012 11.368 6.214 1.00 80.25 96 LYS A C 1
ATOM 719 O O . LYS A 1 96 ? -5.058 11.437 5.568 1.00 80.25 96 LYS A O 1
ATOM 724 N N . PRO A 1 97 ? -2.822 11.733 5.706 1.00 79.75 97 PRO A N 1
ATOM 725 C CA . PRO A 1 97 ? -2.659 12.161 4.321 1.00 79.75 97 PRO A CA 1
ATOM 726 C C . PRO A 1 97 ? -3.070 11.069 3.320 1.00 79.75 97 PRO A C 1
ATOM 728 O O . PRO A 1 97 ? -2.954 9.871 3.604 1.00 79.75 97 PRO A O 1
ATOM 731 N N . LEU A 1 98 ? -3.511 11.483 2.126 1.00 78.62 98 LEU A N 1
ATOM 732 C CA . LEU A 1 98 ? -3.913 10.570 1.042 1.00 78.62 98 LEU A CA 1
ATOM 733 C C . LEU A 1 98 ? -2.745 9.740 0.502 1.00 78.62 98 LEU A C 1
ATOM 735 O O . LEU A 1 98 ? -2.915 8.572 0.148 1.00 78.62 98 LEU A O 1
ATOM 739 N N . SER A 1 99 ? -1.558 10.341 0.485 1.00 76.25 99 SER A N 1
ATOM 740 C CA . SER A 1 99 ? -0.311 9.761 -0.002 1.00 76.25 99 SER A CA 1
ATOM 741 C C . SER A 1 99 ? 0.800 9.879 1.039 1.00 76.25 99 SER A C 1
ATOM 743 O O . SER A 1 99 ? 0.737 10.714 1.938 1.00 76.25 99 SER A O 1
ATOM 745 N N . GLY A 1 100 ? 1.849 9.076 0.875 1.00 69.75 100 GLY A N 1
ATOM 746 C CA . GLY A 1 100 ? 3.038 9.085 1.729 1.00 69.75 100 GLY A CA 1
ATOM 747 C C . GLY A 1 100 ? 3.205 7.795 2.529 1.00 69.75 100 GLY A C 1
ATOM 748 O O . GLY A 1 100 ? 2.295 6.964 2.593 1.00 69.75 100 GLY A O 1
ATOM 749 N N . SER A 1 101 ? 4.390 7.642 3.118 1.00 65.62 101 SER A N 1
ATOM 750 C CA . SER A 1 101 ? 4.806 6.465 3.881 1.00 65.62 101 SER A CA 1
ATOM 751 C C . SER A 1 101 ? 4.989 6.761 5.361 1.00 65.62 101 SER A C 1
ATOM 753 O O . SER A 1 101 ? 5.514 7.812 5.733 1.00 65.62 101 SER A O 1
ATOM 755 N N . GLY A 1 102 ? 4.687 5.761 6.188 1.00 59.41 102 GLY A N 1
ATOM 756 C CA . GLY A 1 102 ? 4.869 5.852 7.629 1.00 59.41 102 GLY A CA 1
ATOM 757 C C . GLY A 1 102 ? 3.775 6.687 8.285 1.00 59.41 102 GLY A C 1
ATOM 758 O O . GLY A 1 102 ? 3.009 7.389 7.631 1.00 59.41 102 GLY A O 1
ATOM 759 N N . SER A 1 103 ? 3.689 6.614 9.609 1.00 60.59 103 SER A N 1
ATOM 760 C CA . SER A 1 103 ? 2.664 7.316 10.392 1.00 60.59 103 SER A CA 1
ATOM 761 C C . SER A 1 103 ? 2.889 8.840 10.480 1.00 60.59 103 SER A C 1
ATOM 763 O O . SER A 1 103 ? 2.429 9.480 11.425 1.00 60.59 103 SER A O 1
ATOM 765 N N . THR A 1 104 ? 3.614 9.428 9.524 1.00 64.00 104 THR A N 1
ATOM 766 C CA . THR A 1 104 ? 3.881 10.867 9.432 1.00 64.00 104 THR A CA 1
ATOM 767 C C . THR A 1 104 ? 2.574 11.609 9.179 1.00 64.00 104 THR A C 1
ATOM 769 O O . THR A 1 104 ? 1.807 11.242 8.290 1.00 64.00 104 THR A O 1
ATOM 772 N N . ASN A 1 105 ? 2.310 12.648 9.975 1.00 65.06 105 ASN A N 1
ATOM 773 C CA . ASN A 1 105 ? 1.066 13.428 9.942 1.00 65.06 105 ASN A CA 1
ATOM 774 C C . ASN A 1 105 ? -0.209 12.579 10.123 1.00 65.06 105 ASN A C 1
ATOM 776 O O . ASN A 1 105 ? -1.287 12.959 9.671 1.00 65.06 105 ASN A O 1
ATOM 780 N N . VAL A 1 106 ? -0.101 11.420 10.785 1.00 70.69 106 VAL A N 1
ATOM 781 C CA . VAL A 1 106 ? -1.270 10.665 11.243 1.00 70.69 106 VAL A CA 1
ATOM 782 C C . VAL A 1 106 ? -1.684 11.200 12.607 1.00 70.69 106 VAL A C 1
ATOM 784 O O . VAL A 1 106 ? -0.956 11.077 13.592 1.00 70.69 106 VAL A O 1
ATOM 787 N N . HIS A 1 107 ? -2.879 11.776 12.671 1.00 69.88 107 HIS A N 1
ATOM 788 C CA . HIS A 1 107 ? -3.433 12.364 13.882 1.00 69.88 107 HIS A CA 1
ATOM 789 C C . HIS A 1 107 ? -4.590 11.502 14.384 1.00 69.88 107 HIS A C 1
ATOM 791 O O . HIS A 1 107 ? -5.626 11.381 13.733 1.00 69.88 107 HIS A O 1
ATOM 797 N N . SER A 1 108 ? -4.412 10.901 15.561 1.00 72.19 108 SER A N 1
ATOM 798 C CA . SER A 1 108 ? -5.484 10.205 16.276 1.00 72.19 108 SER A CA 1
ATOM 799 C C . SER A 1 108 ? -6.171 11.175 17.233 1.00 72.19 108 SER A C 1
ATOM 801 O O . SER A 1 108 ? -5.572 11.626 18.212 1.00 72.19 108 SER A O 1
ATOM 803 N N . ILE A 1 109 ? -7.442 11.472 16.986 1.00 69.50 109 ILE A N 1
ATOM 804 C CA . ILE A 1 109 ? -8.267 12.360 17.808 1.00 69.50 109 ILE A CA 1
ATOM 805 C C . ILE A 1 109 ? -9.092 11.499 18.772 1.00 69.50 109 ILE A C 1
ATOM 807 O O . ILE A 1 109 ? -10.280 11.248 18.565 1.00 69.50 109 ILE A O 1
ATOM 811 N N . THR A 1 110 ? -8.422 11.002 19.815 1.00 63.16 110 THR A N 1
ATOM 812 C CA . THR A 1 110 ? -8.991 10.039 20.784 1.00 63.16 110 THR A CA 1
ATOM 813 C C . THR A 1 110 ? -8.820 10.447 22.260 1.00 63.16 110 THR A C 1
ATOM 815 O O . THR A 1 110 ? -9.739 10.256 23.041 1.00 63.16 110 THR A O 1
ATOM 818 N N . LYS A 1 111 ? -7.693 11.085 22.626 1.00 49.56 111 LYS A N 1
ATOM 819 C CA . LYS A 1 111 ? -7.173 11.393 23.989 1.00 49.56 111 LYS A CA 1
ATOM 820 C C . LYS A 1 111 ? -7.040 10.209 24.985 1.00 49.56 111 LYS A C 1
ATOM 822 O O . LYS A 1 111 ? -8.013 9.589 25.380 1.00 49.56 111 LYS A O 1
ATOM 827 N N . LYS A 1 112 ? -5.784 10.066 25.476 1.00 38.00 112 LYS A N 1
ATOM 828 C CA . LYS A 1 112 ? -5.197 9.217 26.554 1.00 38.00 112 LYS A CA 1
ATOM 829 C C . LYS A 1 112 ? -5.490 7.709 26.431 1.00 38.00 112 LYS A C 1
ATOM 831 O O . LYS A 1 112 ? -6.533 7.242 26.836 1.00 38.00 112 LYS A O 1
ATOM 836 N N . SER A 1 113 ? -4.579 6.851 25.987 1.00 38.69 113 SER A N 1
ATOM 837 C CA . SER A 1 113 ? -3.156 6.761 26.320 1.00 38.69 113 SER A CA 1
ATOM 838 C C . SER A 1 113 ? -2.450 5.947 25.231 1.00 38.69 113 SER A C 1
ATOM 840 O O . SER A 1 113 ? -2.973 4.949 24.740 1.00 38.69 113 SER A O 1
ATOM 842 N N . GLN A 1 114 ? -1.276 6.417 24.809 1.00 42.25 114 GLN A N 1
ATOM 843 C CA . GLN A 1 114 ? -0.459 5.780 23.780 1.00 42.25 114 GLN A CA 1
ATOM 844 C C . GLN A 1 114 ? 0.044 4.418 24.271 1.00 42.25 114 GLN A C 1
ATOM 846 O O . GLN A 1 114 ? 1.085 4.314 24.918 1.00 42.25 114 GLN A O 1
ATOM 851 N N . LEU A 1 115 ? -0.690 3.361 23.933 1.00 35.84 115 LEU A N 1
ATOM 852 C CA . LEU A 1 115 ? -0.210 1.990 24.030 1.00 35.84 115 LEU A CA 1
ATOM 853 C C . LEU A 1 115 ? 0.889 1.788 22.983 1.00 35.84 115 LEU A C 1
ATOM 855 O O . LEU A 1 115 ? 0.622 1.526 21.810 1.00 35.84 115 LEU A O 1
ATOM 859 N N . ARG A 1 116 ? 2.151 1.887 23.415 1.00 38.97 116 ARG A N 1
ATOM 860 C CA . ARG A 1 116 ? 3.280 1.291 22.692 1.00 38.97 116 ARG A CA 1
ATOM 861 C C . ARG A 1 116 ? 3.101 -0.227 22.712 1.00 38.97 116 ARG A C 1
ATOM 863 O O . ARG A 1 116 ? 3.606 -0.911 23.595 1.00 38.97 116 ARG A O 1
ATOM 870 N N . ARG A 1 117 ? 2.361 -0.764 21.742 1.00 45.25 117 ARG A N 1
ATOM 871 C CA . ARG A 1 117 ? 2.349 -2.202 21.470 1.00 45.25 117 ARG A CA 1
ATOM 872 C C . ARG A 1 117 ? 3.666 -2.563 20.785 1.00 45.25 117 ARG A C 1
ATOM 874 O O . ARG A 1 117 ? 3.984 -2.041 19.718 1.00 45.25 117 ARG A O 1
ATOM 881 N N . LEU A 1 118 ? 4.444 -3.431 21.426 1.00 41.47 118 LEU A N 1
ATOM 882 C CA . LEU A 1 118 ? 5.627 -4.043 20.829 1.00 41.47 118 LEU A CA 1
ATOM 883 C C . LEU A 1 118 ? 5.207 -4.787 19.550 1.00 41.47 118 LEU A C 1
ATOM 885 O O . LEU A 1 118 ? 4.287 -5.605 19.584 1.00 41.47 118 LEU A O 1
ATOM 889 N N . LYS A 1 119 ? 5.866 -4.498 18.420 1.00 55.44 119 LYS A N 1
ATOM 890 C CA . LYS A 1 119 ? 5.688 -5.254 17.173 1.00 55.44 119 LYS A CA 1
ATOM 891 C C . LYS A 1 119 ? 6.407 -6.599 17.326 1.00 55.44 119 LYS A C 1
ATOM 893 O O . LYS A 1 119 ? 7.628 -6.646 17.234 1.00 55.44 119 LYS A O 1
ATOM 898 N N . LEU A 1 120 ? 5.663 -7.673 17.589 1.00 53.16 120 LEU A N 1
ATOM 899 C CA . LEU A 1 120 ? 6.205 -9.035 17.600 1.00 53.16 120 LEU A CA 1
ATOM 900 C C . LEU A 1 120 ? 6.303 -9.568 16.166 1.00 53.16 120 LEU A C 1
ATOM 902 O O . LEU A 1 120 ? 5.354 -9.438 15.391 1.00 53.16 120 LEU A O 1
ATOM 906 N N . GLN A 1 121 ? 7.441 -10.171 15.823 1.00 54.50 121 GLN A N 1
ATOM 907 C CA . GLN A 1 121 ? 7.648 -10.869 14.554 1.00 54.50 121 GLN A CA 1
ATOM 908 C C . GLN A 1 121 ? 8.271 -12.256 14.814 1.00 54.50 121 GLN A C 1
ATOM 910 O O . GLN A 1 121 ? 9.309 -12.316 15.475 1.00 54.50 121 GLN A O 1
ATOM 915 N N . PRO A 1 122 ? 7.674 -13.358 14.313 1.00 67.69 122 PRO A N 1
ATOM 916 C CA . PRO A 1 122 ? 6.357 -13.422 13.669 1.00 67.69 122 PRO A CA 1
ATOM 917 C C . PRO A 1 122 ? 5.217 -13.050 14.636 1.00 67.69 122 PRO A C 1
ATOM 919 O O . PRO A 1 122 ? 5.367 -13.115 15.858 1.00 67.69 122 PRO A O 1
ATOM 922 N N . ALA A 1 123 ? 4.075 -12.629 14.085 1.00 68.69 123 ALA A N 1
ATOM 923 C CA . ALA A 1 123 ? 2.894 -12.322 14.886 1.00 68.69 123 ALA A CA 1
ATOM 924 C C . ALA A 1 123 ? 2.363 -13.598 15.560 1.00 68.69 123 ALA A C 1
ATOM 926 O O . ALA A 1 123 ? 2.278 -14.650 14.929 1.00 68.69 123 ALA A O 1
ATOM 927 N N . ARG A 1 124 ? 1.982 -13.504 16.838 1.00 77.00 124 ARG A N 1
ATOM 928 C CA . ARG A 1 124 ? 1.296 -14.589 17.555 1.00 77.00 124 ARG A CA 1
ATOM 929 C C . ARG A 1 124 ? -0.204 -14.514 17.253 1.00 77.00 124 ARG A C 1
ATOM 931 O O . ARG A 1 124 ? -0.943 -13.897 18.013 1.00 77.00 124 ARG A O 1
ATOM 938 N N . ILE A 1 125 ? -0.618 -15.078 16.122 1.00 83.19 125 ILE A N 1
ATOM 939 C CA . ILE A 1 125 ? -2.018 -15.161 15.672 1.00 83.19 125 ILE A CA 1
ATOM 940 C C . ILE A 1 125 ? -2.381 -16.618 15.368 1.00 83.19 125 ILE A C 1
ATOM 942 O O . ILE A 1 125 ? -1.491 -17.416 15.073 1.00 83.19 125 ILE A O 1
ATOM 946 N N . GLY A 1 126 ? -3.666 -16.970 15.461 1.00 88.38 126 GLY A N 1
ATOM 947 C CA . GLY A 1 126 ? -4.139 -18.310 15.106 1.00 88.38 126 GLY A CA 1
ATOM 948 C C . GLY A 1 126 ? -4.029 -18.579 13.602 1.00 88.38 126 GLY A C 1
ATOM 949 O O . GLY A 1 126 ? -4.024 -17.644 12.800 1.00 88.38 126 GLY A O 1
ATOM 950 N N . ASP A 1 127 ? -3.969 -19.855 13.212 1.00 91.50 127 ASP A N 1
ATOM 951 C CA . ASP A 1 127 ? -3.842 -20.251 11.800 1.00 91.50 127 ASP A CA 1
ATOM 952 C C . ASP A 1 127 ? -4.988 -19.706 10.936 1.00 91.50 127 ASP A C 1
ATOM 954 O O . ASP A 1 127 ? -4.747 -19.208 9.842 1.00 91.50 127 ASP A O 1
ATOM 958 N N . GLN A 1 128 ? -6.217 -19.699 11.458 1.00 93.25 128 GLN A N 1
ATOM 959 C CA . GLN A 1 128 ? -7.378 -19.155 10.746 1.00 93.25 128 GLN A CA 1
ATOM 960 C C . GLN A 1 128 ? -7.237 -17.653 10.462 1.00 93.25 128 GLN A C 1
ATOM 962 O O . GLN A 1 128 ? -7.482 -17.213 9.342 1.00 93.25 128 GLN A O 1
ATOM 967 N N . ASP A 1 129 ? -6.799 -16.858 11.442 1.00 91.88 129 ASP A N 1
ATOM 968 C CA . ASP A 1 129 ? -6.575 -15.419 11.248 1.00 91.88 129 ASP A CA 1
ATOM 969 C C . ASP A 1 129 ? -5.416 -15.152 10.293 1.00 91.88 129 ASP A C 1
ATOM 971 O O . ASP 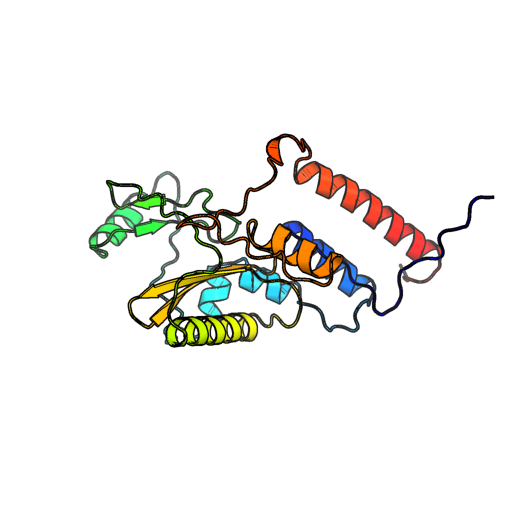A 1 129 ? -5.473 -14.228 9.481 1.00 91.88 129 ASP A O 1
ATOM 975 N N . ARG A 1 130 ? -4.373 -15.986 10.351 1.00 90.44 130 ARG A N 1
ATOM 976 C CA . ARG A 1 130 ? -3.274 -15.937 9.390 1.00 90.44 130 ARG A CA 1
ATOM 977 C C . ARG A 1 130 ? -3.792 -16.165 7.970 1.00 90.44 130 ARG A C 1
ATOM 979 O O . ARG A 1 130 ? -3.480 -15.367 7.089 1.00 90.44 130 ARG A O 1
ATOM 986 N N . ASP A 1 131 ? -4.585 -17.207 7.751 1.00 93.50 131 ASP A N 1
ATOM 987 C CA . ASP A 1 131 ? -5.099 -17.557 6.426 1.00 93.50 131 ASP A CA 1
ATOM 988 C C . ASP A 1 131 ? -6.041 -16.462 5.892 1.00 93.50 131 ASP A C 1
ATOM 990 O O . ASP A 1 131 ? -5.881 -16.010 4.756 1.00 93.50 131 ASP A O 1
ATOM 994 N N . ARG A 1 132 ? -6.911 -15.906 6.750 1.00 94.69 132 ARG A N 1
ATOM 995 C CA . ARG A 1 132 ? -7.750 -14.734 6.432 1.00 94.69 132 ARG A CA 1
ATOM 996 C C . ARG A 1 132 ? -6.920 -13.519 6.008 1.00 94.69 132 ARG A C 1
ATOM 998 O O . ARG A 1 132 ? -7.278 -12.829 5.054 1.00 94.69 132 ARG A O 1
ATOM 1005 N N . LEU A 1 133 ? -5.808 -13.241 6.693 1.00 93.88 133 LEU A N 1
ATOM 1006 C CA . LEU A 1 133 ? -4.902 -12.145 6.332 1.00 93.88 133 LEU A CA 1
ATOM 1007 C C . LEU A 1 133 ? -4.190 -12.398 4.997 1.00 93.88 133 LEU A C 1
ATOM 1009 O O . LEU A 1 133 ? -4.006 -11.456 4.226 1.00 93.88 133 LEU A O 1
ATOM 1013 N N . PHE A 1 134 ? -3.817 -13.644 4.690 1.00 94.44 134 PHE A N 1
ATOM 1014 C CA . PHE A 1 134 ? -3.254 -13.991 3.383 1.00 94.44 134 PHE A CA 1
ATOM 1015 C C . PHE A 1 134 ? -4.270 -13.814 2.255 1.00 94.44 134 PHE A C 1
ATOM 1017 O O . PHE A 1 134 ? -3.926 -13.250 1.215 1.00 94.44 134 PHE A O 1
ATOM 1024 N N . ASP A 1 135 ? -5.518 -14.228 2.454 1.00 96.75 135 ASP A N 1
ATOM 1025 C CA . ASP A 1 135 ? -6.579 -14.038 1.462 1.00 96.75 135 ASP A CA 1
ATOM 1026 C C . ASP A 1 135 ? -6.921 -12.556 1.265 1.00 96.75 135 ASP A C 1
ATOM 1028 O O . ASP A 1 135 ? -7.073 -12.086 0.130 1.00 96.75 135 ASP A O 1
ATOM 1032 N N . ALA A 1 136 ? -6.934 -11.779 2.351 1.00 96.38 136 ALA A N 1
ATOM 1033 C CA . ALA A 1 136 ? -7.055 -10.328 2.291 1.00 96.38 136 ALA A CA 1
ATOM 1034 C C . ALA A 1 136 ? -5.896 -9.696 1.499 1.00 96.38 136 ALA A C 1
ATOM 1036 O O 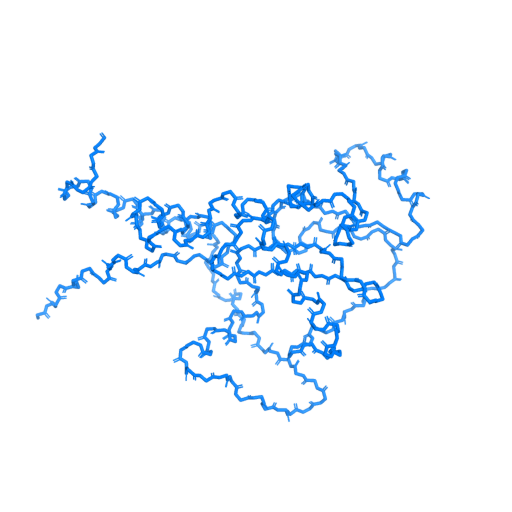. ALA A 1 136 ? -6.129 -8.875 0.611 1.00 96.38 136 ALA A O 1
ATOM 1037 N N . ALA A 1 137 ? -4.652 -10.111 1.758 1.00 96.12 137 ALA A N 1
ATOM 1038 C CA . ALA A 1 137 ? -3.477 -9.639 1.028 1.00 96.12 137 ALA A CA 1
ATOM 1039 C C . ALA A 1 137 ? -3.553 -9.978 -0.468 1.00 96.12 137 ALA A C 1
ATOM 1041 O O . ALA A 1 137 ? -3.343 -9.096 -1.300 1.00 96.12 137 ALA A O 1
ATOM 1042 N N . ARG A 1 138 ? -3.922 -11.215 -0.826 1.00 95.94 138 ARG A N 1
ATOM 1043 C CA . ARG A 1 138 ? -4.125 -11.632 -2.226 1.00 95.94 138 ARG A CA 1
ATOM 1044 C C . ARG A 1 138 ? -5.173 -10.772 -2.919 1.00 95.94 138 ARG A C 1
ATOM 1046 O O . ARG A 1 138 ? -4.945 -10.329 -4.040 1.00 95.94 138 ARG A O 1
ATOM 1053 N N . THR A 1 139 ? -6.281 -10.493 -2.236 1.00 96.81 139 THR A N 1
ATOM 1054 C CA . THR A 1 139 ? -7.345 -9.631 -2.762 1.00 96.81 139 THR A CA 1
ATOM 1055 C C . THR A 1 139 ? -6.821 -8.224 -3.041 1.00 96.81 139 THR A C 1
ATOM 1057 O O . THR A 1 139 ? -7.016 -7.713 -4.140 1.00 96.81 139 THR A O 1
ATOM 1060 N N . VAL A 1 140 ? -6.099 -7.618 -2.091 1.00 96.56 140 VAL A N 1
ATOM 1061 C CA . VAL A 1 140 ? -5.505 -6.276 -2.241 1.00 96.56 140 VAL A CA 1
ATOM 1062 C C . VAL A 1 140 ? -4.518 -6.217 -3.411 1.00 96.56 140 VAL A C 1
ATOM 1064 O O . VAL A 1 140 ? -4.565 -5.284 -4.211 1.00 96.56 140 VAL A O 1
ATOM 1067 N N . LEU A 1 141 ? -3.646 -7.218 -3.544 1.00 95.38 141 LEU A N 1
ATOM 1068 C CA . LEU A 1 141 ? -2.686 -7.289 -4.649 1.00 95.38 141 LEU A CA 1
ATOM 1069 C C . LEU A 1 141 ? -3.393 -7.464 -5.999 1.00 95.38 141 LEU A C 1
ATOM 1071 O O . LEU A 1 141 ? -3.049 -6.778 -6.962 1.00 95.38 141 LEU A O 1
ATOM 1075 N N . ALA A 1 142 ? -4.418 -8.317 -6.058 1.00 95.12 142 ALA A N 1
ATOM 1076 C CA . ALA A 1 142 ? -5.192 -8.557 -7.270 1.00 95.12 142 ALA A CA 1
ATOM 1077 C C . ALA A 1 142 ? -5.918 -7.291 -7.751 1.00 95.12 142 ALA A C 1
ATOM 1079 O O . ALA A 1 142 ? -5.784 -6.927 -8.919 1.00 95.12 142 ALA A O 1
ATOM 1080 N N . VAL A 1 143 ? -6.624 -6.575 -6.864 1.00 96.00 143 VAL A N 1
ATOM 1081 C CA . VAL A 1 143 ? -7.341 -5.340 -7.245 1.00 96.00 143 VAL A CA 1
ATOM 1082 C C . VAL A 1 143 ? -6.394 -4.205 -7.631 1.00 96.00 143 VAL A C 1
ATOM 1084 O O . VAL A 1 143 ? -6.719 -3.402 -8.502 1.00 96.00 143 VAL A O 1
ATOM 1087 N N . ALA A 1 144 ? -5.198 -4.153 -7.037 1.00 94.88 144 ALA A N 1
ATOM 1088 C CA . ALA A 1 144 ? -4.166 -3.197 -7.428 1.00 94.88 144 ALA A CA 1
ATOM 1089 C C . ALA A 1 144 ? -3.486 -3.558 -8.762 1.00 94.88 144 ALA A C 1
ATOM 1091 O O . ALA A 1 144 ? -2.726 -2.753 -9.301 1.00 94.88 144 ALA A O 1
ATOM 1092 N N . GLY A 1 145 ? -3.721 -4.762 -9.297 1.00 93.75 145 GLY A N 1
ATOM 1093 C CA . GLY A 1 145 ? -2.983 -5.290 -10.442 1.00 93.75 145 GLY A CA 1
ATOM 1094 C C . GLY A 1 145 ? -1.502 -5.531 -10.132 1.00 93.75 145 GLY A C 1
ATOM 1095 O O . GLY A 1 145 ? -0.664 -5.445 -11.031 1.00 93.75 145 GLY A O 1
ATOM 1096 N N . TYR A 1 146 ? -1.162 -5.788 -8.865 1.00 91.56 146 TYR A N 1
ATOM 1097 C CA . TYR A 1 146 ? 0.206 -6.014 -8.412 1.00 91.56 146 TYR A CA 1
ATOM 1098 C C . TYR A 1 146 ? 0.600 -7.480 -8.616 1.00 91.56 146 TYR A C 1
ATOM 1100 O O . TYR A 1 146 ? 0.155 -8.36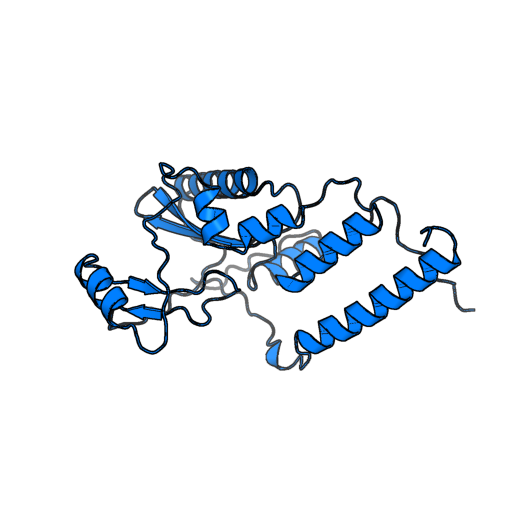2 -7.885 1.00 91.56 146 TYR A O 1
ATOM 1108 N N . ARG A 1 147 ? 1.420 -7.743 -9.640 1.00 86.19 147 ARG A N 1
ATOM 1109 C CA . ARG A 1 147 ? 1.758 -9.109 -10.078 1.00 86.19 147 ARG A CA 1
ATOM 1110 C C . ARG A 1 147 ? 3.046 -9.657 -9.476 1.00 86.19 147 ARG A C 1
ATOM 1112 O O . ARG A 1 147 ? 3.105 -10.834 -9.139 1.00 86.19 147 ARG A O 1
ATOM 1119 N N . PHE A 1 148 ? 4.065 -8.813 -9.352 1.00 82.44 148 PHE A N 1
ATOM 1120 C CA . PHE A 1 148 ? 5.399 -9.240 -8.952 1.00 82.44 148 PHE A CA 1
ATOM 1121 C C . PHE A 1 148 ? 6.134 -8.147 -8.177 1.00 82.44 148 PHE A C 1
ATOM 1123 O O . PHE A 1 148 ? 5.983 -6.953 -8.448 1.00 82.44 148 PHE A O 1
ATOM 1130 N N . GLY A 1 149 ? 6.968 -8.580 -7.236 1.00 83.00 149 GLY A N 1
ATOM 1131 C CA . GLY A 1 149 ? 7.791 -7.727 -6.391 1.00 83.00 149 GLY A CA 1
ATOM 1132 C C . GLY A 1 149 ? 7.381 -7.786 -4.924 1.00 83.00 149 GLY A C 1
ATOM 1133 O O . GLY A 1 149 ? 6.464 -8.498 -4.523 1.00 83.00 149 GLY A O 1
ATOM 1134 N N . LEU A 1 150 ? 8.085 -7.013 -4.104 1.00 86.25 150 LEU A N 1
ATOM 1135 C CA . LEU A 1 150 ? 7.876 -6.993 -2.659 1.00 86.25 150 LEU A CA 1
ATOM 1136 C C . LEU A 1 150 ? 6.751 -6.022 -2.304 1.00 86.25 150 LEU A C 1
ATOM 1138 O O . LEU A 1 150 ? 6.684 -4.932 -2.868 1.00 86.25 150 LEU A O 1
ATOM 1142 N N . SER A 1 151 ? 5.885 -6.402 -1.368 1.00 90.19 151 SER A N 1
ATOM 1143 C CA . SER A 1 151 ? 4.797 -5.554 -0.881 1.00 90.19 151 SER A CA 1
ATOM 1144 C C . SER A 1 151 ? 4.748 -5.512 0.639 1.00 90.19 151 SER A C 1
ATOM 1146 O O . SER A 1 151 ? 5.086 -6.485 1.314 1.00 90.19 151 SER A O 1
ATOM 1148 N N . HIS A 1 152 ? 4.238 -4.409 1.169 1.00 91.31 152 HIS A N 1
ATOM 1149 C CA . HIS A 1 152 ? 3.910 -4.231 2.571 1.00 91.31 152 HIS A CA 1
ATOM 1150 C C . HIS A 1 152 ? 2.430 -3.892 2.673 1.00 91.31 152 HIS A C 1
ATOM 1152 O O . HIS A 1 152 ? 1.987 -2.943 2.037 1.00 91.31 152 HIS A O 1
ATOM 1158 N N . ILE A 1 153 ? 1.666 -4.649 3.455 1.00 93.06 153 ILE A N 1
ATOM 1159 C CA . ILE A 1 153 ? 0.232 -4.415 3.625 1.00 93.06 153 ILE A CA 1
ATOM 1160 C C . ILE A 1 153 ? -0.078 -4.451 5.113 1.00 93.06 153 ILE A C 1
ATOM 1162 O O . ILE A 1 153 ? 0.308 -5.391 5.808 1.00 93.06 153 ILE A O 1
ATOM 1166 N N . GLU A 1 154 ? -0.761 -3.421 5.593 1.00 91.75 154 GLU A N 1
ATOM 1167 C CA . GLU A 1 154 ? -1.188 -3.311 6.979 1.00 91.75 154 GLU A CA 1
ATOM 1168 C C . GLU A 1 154 ? -2.691 -3.566 7.076 1.00 91.75 154 GLU A C 1
ATOM 1170 O O . GLU A 1 154 ? -3.491 -2.962 6.355 1.00 91.75 154 GLU A O 1
ATOM 1175 N N . PHE A 1 155 ? -3.075 -4.436 8.006 1.00 91.00 155 PHE A N 1
ATOM 1176 C CA . PHE A 1 155 ? -4.463 -4.739 8.332 1.00 91.00 155 PHE A CA 1
ATOM 1177 C C . PHE A 1 155 ? -4.717 -4.495 9.819 1.00 91.00 155 PHE A C 1
ATOM 1179 O O . PHE A 1 155 ? -3.823 -4.678 10.648 1.00 91.00 155 PHE A O 1
ATOM 1186 N N . ILE A 1 156 ? -5.953 -4.141 10.157 1.00 88.50 156 ILE A N 1
ATOM 1187 C CA . ILE A 1 156 ? -6.502 -4.307 11.503 1.00 88.50 156 ILE A CA 1
ATOM 1188 C C . ILE A 1 156 ? -7.491 -5.472 11.472 1.00 88.50 156 ILE A C 1
ATOM 1190 O O . ILE A 1 156 ? -8.252 -5.615 10.518 1.00 88.50 156 ILE A O 1
ATOM 1194 N N . LEU A 1 157 ? -7.452 -6.328 12.491 1.00 85.94 1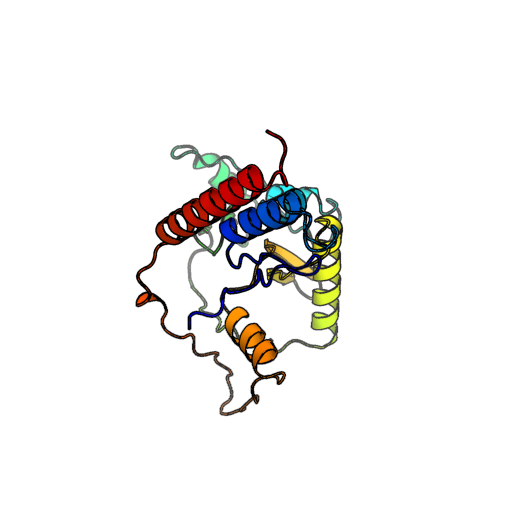57 LEU A N 1
ATOM 1195 C CA . LEU A 1 157 ? -8.456 -7.370 12.686 1.00 85.94 157 LEU A CA 1
ATOM 1196 C C . LEU A 1 157 ? -9.551 -6.817 13.601 1.00 85.94 157 LEU A C 1
ATOM 1198 O O . LEU A 1 157 ? -9.298 -6.524 14.770 1.00 85.94 157 LEU A O 1
ATOM 1202 N N . GLU A 1 158 ? -10.754 -6.653 13.056 1.00 85.38 158 GLU A N 1
ATOM 1203 C CA . GLU A 1 158 ? -11.966 -6.338 13.815 1.00 85.38 158 GLU A CA 1
ATOM 1204 C C . GLU A 1 158 ? -12.728 -7.644 14.055 1.00 85.38 158 GLU A C 1
ATOM 1206 O O . GLU A 1 158 ? -13.460 -8.129 13.188 1.00 85.38 158 GLU A O 1
ATOM 1211 N N . GLY A 1 159 ? -12.482 -8.266 15.210 1.00 88.62 159 GLY A N 1
ATOM 1212 C CA . GLY A 1 159 ? -12.862 -9.661 15.423 1.00 88.62 159 GLY A CA 1
ATOM 1213 C C . GLY A 1 159 ? -12.157 -10.553 14.399 1.00 88.62 159 GLY A C 1
ATOM 1214 O O . GLY A 1 159 ? -10.935 -10.528 14.291 1.00 88.62 159 GLY A O 1
ATOM 1215 N N . GLU A 1 160 ? -12.935 -11.293 13.617 1.00 89.31 160 GLU A N 1
ATOM 1216 C CA . GLU A 1 160 ? -12.441 -12.207 12.579 1.00 89.31 160 GLU A CA 1
ATOM 1217 C C . GLU A 1 160 ? -12.279 -11.553 11.199 1.00 89.31 160 GLU A C 1
ATOM 1219 O O . GLU A 1 160 ? -11.923 -12.220 10.231 1.00 89.31 160 GLU A O 1
ATOM 1224 N N . THR A 1 161 ? -12.585 -10.260 11.071 1.00 92.81 161 THR A N 1
ATOM 1225 C CA . THR A 1 161 ? -12.620 -9.582 9.771 1.00 92.81 161 THR A CA 1
ATOM 1226 C C . THR A 1 161 ? -11.379 -8.714 9.569 1.00 92.81 161 THR A C 1
ATOM 1228 O O . THR A 1 161 ? -11.208 -7.720 10.283 1.00 92.81 161 THR A O 1
ATOM 1231 N N . PRO A 1 162 ? -10.521 -9.022 8.576 1.00 94.00 162 PRO A N 1
ATOM 1232 C CA . PRO A 1 162 ? -9.452 -8.125 8.167 1.00 94.00 162 PRO A CA 1
ATOM 1233 C C . PRO A 1 162 ? -10.013 -6.853 7.541 1.00 94.00 162 PRO A C 1
ATOM 1235 O O . PRO A 1 162 ? -10.799 -6.886 6.597 1.00 94.00 162 PRO A O 1
ATOM 1238 N N . ARG A 1 163 ? -9.541 -5.716 8.030 1.00 92.31 163 ARG A N 1
ATOM 1239 C CA . ARG A 1 163 ? -9.788 -4.393 7.469 1.00 92.31 163 ARG A CA 1
ATOM 1240 C C . ARG A 1 163 ? -8.456 -3.856 6.995 1.00 92.31 163 ARG A C 1
ATOM 1242 O O . ARG A 1 163 ? -7.504 -3.758 7.769 1.00 92.31 163 ARG A O 1
ATOM 1249 N N . LEU A 1 164 ? -8.369 -3.508 5.720 1.00 93.56 164 LEU A N 1
ATOM 1250 C CA . LEU A 1 164 ? -7.160 -2.895 5.189 1.00 93.56 164 LEU A CA 1
ATOM 1251 C C . LEU A 1 164 ? -6.929 -1.557 5.905 1.00 93.56 164 LEU A C 1
ATOM 1253 O O . LEU A 1 164 ? -7.880 -0.803 6.107 1.00 93.56 164 LEU A O 1
ATOM 1257 N N . ILE A 1 165 ? -5.681 -1.228 6.237 1.00 89.44 165 ILE A N 1
ATOM 1258 C CA . ILE A 1 165 ? -5.244 0.096 6.706 1.00 89.44 165 ILE A CA 1
ATOM 1259 C C . ILE A 1 165 ? -4.550 0.827 5.552 1.00 89.44 165 ILE A C 1
ATOM 1261 O O . ILE A 1 165 ? -4.974 1.933 5.182 1.00 89.44 165 ILE A O 1
ATOM 1265 N N . GLU A 1 166 ? -3.522 0.194 4.982 1.00 91.50 166 GLU A N 1
ATOM 1266 C CA . GLU A 1 166 ? -2.723 0.674 3.851 1.00 91.50 166 GLU A CA 1
ATOM 1267 C C . GLU A 1 166 ? -1.960 -0.463 3.157 1.00 91.50 166 GLU A C 1
ATOM 1269 O O . GLU A 1 166 ? -1.805 -1.550 3.712 1.00 91.50 166 GLU A O 1
ATOM 1274 N N . ALA A 1 167 ? -1.489 -0.210 1.935 1.00 93.00 167 ALA A N 1
ATOM 1275 C CA . ALA A 1 167 ? -0.646 -1.124 1.177 1.00 93.00 167 ALA A CA 1
ATOM 1276 C C . ALA A 1 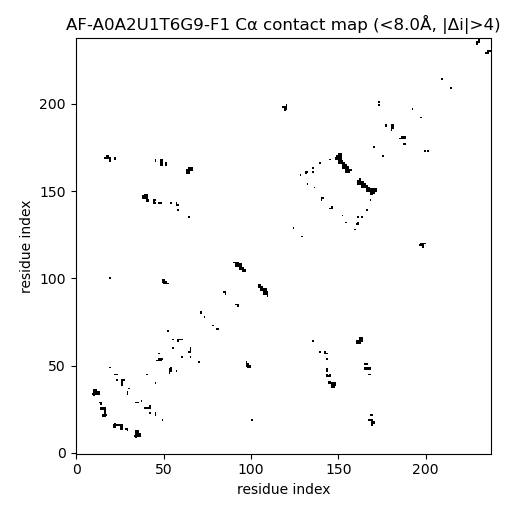167 ? 0.434 -0.338 0.426 1.00 93.00 167 ALA A C 1
ATOM 1278 O O . ALA A 1 167 ? 0.213 0.791 0.017 1.00 93.00 167 ALA A O 1
ATOM 1279 N N . HIS A 1 168 ? 1.597 -0.936 0.212 1.00 92.00 168 HIS A N 1
ATOM 1280 C CA . HIS A 1 168 ? 2.692 -0.350 -0.549 1.00 92.00 168 HIS A CA 1
ATOM 1281 C C . HIS A 1 168 ? 3.389 -1.435 -1.365 1.00 92.00 168 HIS A C 1
ATOM 1283 O O . HIS A 1 168 ? 3.612 -2.542 -0.875 1.00 92.00 168 HIS A O 1
ATOM 1289 N N . GLY A 1 169 ? 3.796 -1.114 -2.591 1.00 89.56 169 GLY A N 1
ATOM 1290 C CA . GLY A 1 169 ? 4.636 -1.991 -3.408 1.00 89.56 169 GLY A CA 1
ATOM 1291 C C . GLY A 1 169 ? 6.115 -1.853 -3.057 1.00 89.56 169 GLY A C 1
ATOM 1292 O O . GLY A 1 169 ? 6.925 -1.529 -3.917 1.00 89.56 169 GLY A O 1
ATOM 1293 N N . ARG A 1 170 ? 6.469 -2.024 -1.783 1.00 86.44 170 ARG A N 1
ATOM 1294 C CA . ARG A 1 170 ? 7.858 -2.032 -1.303 1.00 86.44 170 ARG A CA 1
ATOM 1295 C C . ARG A 1 170 ? 7.997 -2.903 -0.066 1.00 86.44 170 ARG A C 1
ATOM 1297 O O . ARG A 1 170 ? 7.011 -3.391 0.483 1.00 86.44 170 ARG A O 1
ATOM 1304 N N . VAL A 1 171 ? 9.224 -3.042 0.417 1.00 80.38 171 VAL A N 1
ATOM 1305 C CA . VAL A 1 171 ? 9.493 -3.756 1.663 1.00 80.38 171 VAL A CA 1
ATOM 1306 C C . VAL A 1 171 ? 9.107 -2.902 2.869 1.00 80.38 171 VAL A C 1
ATOM 1308 O O . VAL A 1 171 ? 9.327 -1.689 2.908 1.00 80.38 171 VAL A O 1
ATOM 1311 N N . GLY A 1 172 ? 8.537 -3.549 3.884 1.00 74.50 172 GLY A N 1
ATOM 1312 C CA . GLY A 1 172 ? 8.392 -2.931 5.196 1.00 74.50 172 GLY A CA 1
ATOM 1313 C C . GLY A 1 172 ? 9.746 -2.702 5.840 1.00 74.50 172 GLY A C 1
ATOM 1314 O O . GLY A 1 172 ? 10.584 -3.599 5.801 1.00 74.50 172 GLY A O 1
ATOM 1315 N N . ALA A 1 173 ? 9.920 -1.562 6.511 1.00 66.19 173 ALA A N 1
ATOM 1316 C CA . ALA A 1 173 ? 11.162 -1.227 7.213 1.00 66.19 173 ALA A CA 1
ATOM 1317 C C . ALA A 1 173 ? 11.657 -2.361 8.135 1.00 66.19 173 ALA A C 1
ATOM 1319 O O . ALA A 1 173 ? 12.857 -2.535 8.302 1.00 66.19 173 ALA A O 1
ATOM 1320 N N . THR A 1 174 ? 10.741 -3.173 8.683 1.00 61.38 174 THR A N 1
ATOM 1321 C CA . THR A 1 174 ? 11.077 -4.282 9.583 1.00 61.38 174 THR A CA 1
ATOM 1322 C C . THR A 1 174 ? 11.339 -5.629 8.906 1.00 61.38 174 THR A C 1
ATOM 1324 O O . THR A 1 174 ? 12.075 -6.448 9.443 1.00 61.38 174 THR A O 1
ATOM 1327 N N . ALA A 1 175 ? 10.762 -5.870 7.728 1.00 59.91 175 ALA A N 1
ATOM 1328 C CA . ALA A 1 175 ? 10.868 -7.149 7.020 1.00 59.91 175 ALA A CA 1
ATOM 1329 C C . ALA A 1 175 ? 12.110 -7.229 6.117 1.00 59.91 175 ALA A C 1
ATOM 1331 O O . ALA A 1 175 ? 12.500 -8.317 5.701 1.00 59.91 175 ALA A O 1
ATOM 1332 N N . PHE A 1 176 ? 12.726 -6.081 5.819 1.00 61.75 176 PHE A N 1
ATOM 1333 C CA . PHE A 1 176 ? 13.832 -5.964 4.874 1.00 61.75 176 PHE A CA 1
ATOM 1334 C C . PHE A 1 176 ? 15.049 -6.801 5.261 1.00 61.75 176 PHE A C 1
ATOM 1336 O O . PHE A 1 176 ? 15.518 -7.606 4.463 1.00 61.75 176 PHE A O 1
ATOM 1343 N N . GLU A 1 177 ? 15.517 -6.676 6.500 1.00 59.19 177 GLU A N 1
ATOM 1344 C CA . GLU A 1 177 ? 16.730 -7.358 6.951 1.00 59.19 177 GLU A CA 1
ATOM 1345 C C . GLU A 1 177 ? 16.565 -8.884 6.990 1.00 59.19 177 GLU A C 1
ATOM 1347 O O . GLU A 1 177 ? 17.448 -9.620 6.552 1.00 59.19 177 GLU A O 1
ATOM 1352 N N . VAL A 1 178 ? 15.407 -9.368 7.450 1.00 60.03 178 VAL A N 1
ATOM 1353 C CA . VAL A 1 178 ? 15.103 -10.806 7.500 1.00 60.03 178 VAL A CA 1
ATOM 1354 C C . VAL A 1 178 ? 15.021 -11.388 6.091 1.00 60.03 178 VAL A C 1
ATOM 1356 O O . VAL A 1 178 ? 15.589 -12.449 5.834 1.00 60.03 178 VAL A O 1
ATOM 1359 N N . LEU A 1 179 ? 14.349 -10.693 5.170 1.00 58.97 179 LEU A N 1
ATOM 1360 C CA . LEU A 1 179 ? 14.177 -11.154 3.795 1.00 58.97 179 LEU A CA 1
ATOM 1361 C C . LEU A 1 179 ? 15.513 -11.175 3.041 1.00 58.97 179 LEU A C 1
ATOM 1363 O O . LEU A 1 179 ? 15.820 -12.155 2.365 1.00 58.97 179 LEU A O 1
ATOM 1367 N N . PHE A 1 180 ? 16.338 -10.139 3.216 1.00 62.22 180 PHE A N 1
ATOM 1368 C CA . PHE A 1 180 ? 17.634 -10.036 2.550 1.00 62.22 180 PHE A CA 1
ATOM 1369 C C . PHE A 1 180 ? 18.639 -11.062 3.085 1.00 62.22 180 PHE A C 1
ATOM 1371 O O . PHE A 1 180 ? 19.278 -11.750 2.294 1.00 62.22 180 PHE A O 1
ATOM 1378 N N . ARG A 1 181 ? 18.720 -11.251 4.412 1.00 59.12 181 ARG A N 1
ATOM 1379 C CA . ARG A 1 181 ? 19.552 -12.314 5.003 1.00 59.12 181 ARG A CA 1
ATOM 1380 C C . ARG A 1 181 ? 19.096 -13.699 4.559 1.00 59.12 181 ARG A C 1
ATOM 1382 O O . ARG A 1 181 ? 19.922 -14.511 4.173 1.00 59.12 181 ARG A O 1
ATOM 1389 N N . THR A 1 182 ? 17.787 -13.946 4.509 1.00 54.69 182 THR A N 1
ATOM 1390 C CA . THR A 1 182 ? 17.259 -15.234 4.029 1.00 54.69 182 THR A CA 1
ATOM 1391 C C . THR A 1 182 ? 17.640 -15.506 2.576 1.00 54.69 182 THR A C 1
ATOM 1393 O O . THR A 1 182 ? 17.979 -16.637 2.232 1.00 54.69 182 THR A O 1
ATOM 1396 N N . TYR A 1 183 ? 17.603 -14.476 1.727 1.00 51.81 183 TYR A N 1
ATOM 1397 C CA . TYR A 1 183 ? 17.985 -14.589 0.323 1.00 51.81 183 TYR A CA 1
ATOM 1398 C C . TYR A 1 183 ? 19.492 -14.833 0.149 1.00 51.81 183 TYR A C 1
ATOM 1400 O O . TYR A 1 183 ? 19.879 -15.745 -0.581 1.00 51.81 183 TYR A O 1
ATOM 1408 N N . LEU A 1 184 ? 20.332 -14.064 0.851 1.00 59.50 184 LEU A N 1
ATOM 1409 C CA . LEU A 1 184 ? 21.792 -14.198 0.801 1.00 59.50 184 LEU A CA 1
ATOM 1410 C C . LEU A 1 184 ? 22.269 -15.538 1.371 1.00 59.50 184 LEU A C 1
ATOM 1412 O O . LEU A 1 184 ? 23.063 -16.233 0.741 1.00 59.50 184 LEU A O 1
ATOM 1416 N N . ASP A 1 185 ? 21.740 -15.930 2.527 1.00 66.81 185 ASP A N 1
ATOM 1417 C CA . ASP A 1 185 ? 22.208 -17.106 3.263 1.00 66.81 185 ASP A CA 1
ATOM 1418 C C . ASP A 1 185 ? 21.504 -18.398 2.815 1.00 66.81 185 ASP A C 1
ATOM 1420 O O . ASP A 1 185 ? 21.827 -19.487 3.297 1.00 66.81 185 ASP A O 1
ATOM 1424 N N . ARG A 1 186 ? 20.505 -18.287 1.920 1.00 56.03 186 ARG A N 1
ATOM 1425 C CA . ARG A 1 186 ? 19.559 -19.355 1.531 1.00 56.03 186 ARG A CA 1
ATOM 1426 C C . ARG A 1 186 ? 18.974 -20.109 2.732 1.00 56.03 186 ARG A C 1
ATOM 1428 O O . ARG A 1 186 ? 18.645 -21.293 2.648 1.00 56.03 186 ARG A O 1
ATOM 1435 N N . ARG A 1 187 ? 18.884 -19.434 3.876 1.00 49.00 187 ARG A N 1
ATOM 1436 C CA . ARG A 1 187 ? 18.472 -19.986 5.166 1.00 49.00 187 ARG A CA 1
ATOM 1437 C C . ARG A 1 187 ? 17.725 -18.908 5.924 1.00 49.00 187 ARG A C 1
ATOM 1439 O O . ARG A 1 187 ? 18.210 -17.789 6.039 1.00 49.00 187 ARG A O 1
ATOM 1446 N N . LEU A 1 188 ? 16.563 -19.252 6.474 1.00 46.53 188 LEU A N 1
ATOM 1447 C CA . LEU A 1 188 ? 15.917 -18.382 7.453 1.00 46.53 188 LEU A CA 1
ATOM 1448 C C . LEU A 1 188 ? 16.878 -18.205 8.642 1.00 46.53 188 LEU A C 1
ATOM 1450 O O . LEU A 1 188 ? 17.498 -19.194 9.054 1.00 46.53 188 LEU A O 1
ATOM 1454 N N . PRO A 1 189 ? 17.025 -16.989 9.200 1.00 52.72 189 PRO A N 1
ATOM 1455 C CA . PRO A 1 189 ? 17.846 -16.798 10.385 1.00 52.72 189 PRO A CA 1
ATOM 1456 C C . PRO A 1 189 ? 17.359 -17.752 11.485 1.00 52.72 189 PRO A C 1
ATOM 1458 O O . PRO A 1 189 ? 16.144 -17.913 11.651 1.00 52.72 189 PRO A O 1
ATOM 1461 N N . PRO A 1 190 ? 18.270 -18.411 12.227 1.00 49.47 190 PRO A N 1
ATOM 1462 C CA . PRO A 1 190 ? 17.869 -19.292 13.308 1.00 49.47 190 PRO A CA 1
ATOM 1463 C C . PRO A 1 190 ? 17.011 -18.487 14.282 1.00 49.47 190 PRO A C 1
ATOM 1465 O O . PRO A 1 190 ? 17.451 -17.467 14.819 1.00 49.47 190 PRO A O 1
ATOM 1468 N N . LEU A 1 191 ? 15.772 -18.937 14.486 1.00 50.50 191 LEU A N 1
ATOM 1469 C CA . LEU A 1 191 ? 14.882 -18.410 15.511 1.00 50.50 191 LEU A CA 1
ATOM 1470 C C . LEU A 1 191 ? 15.466 -18.814 16.866 1.00 50.50 191 LEU A C 1
ATOM 1472 O O . LEU A 1 191 ? 15.031 -19.783 17.482 1.00 50.50 191 LEU A O 1
ATOM 1476 N N . ASN A 1 192 ? 16.495 -18.102 17.322 1.00 44.03 192 ASN A N 1
ATOM 1477 C CA . ASN A 1 192 ? 16.990 -18.232 18.681 1.00 44.03 192 ASN A CA 1
ATOM 1478 C C . ASN A 1 192 ? 15.904 -17.673 19.600 1.00 44.03 192 ASN A C 1
ATOM 1480 O O . ASN A 1 192 ? 15.900 -16.489 19.931 1.00 44.03 192 ASN A O 1
ATOM 1484 N N . GLN A 1 193 ? 14.954 -18.530 19.977 1.00 43.94 193 GLN A N 1
ATOM 1485 C CA . GLN A 1 193 ? 13.990 -18.260 21.032 1.00 43.94 193 GLN A CA 1
ATOM 1486 C C . GLN A 1 193 ? 14.764 -18.119 22.346 1.00 43.94 193 GLN A C 1
ATOM 1488 O O . GLN A 1 193 ? 14.974 -19.081 23.078 1.00 43.94 193 GLN A O 1
ATOM 1493 N N . ARG A 1 194 ? 15.263 -16.918 22.628 1.00 39.00 194 ARG A N 1
ATOM 1494 C CA . ARG A 1 194 ? 15.803 -16.563 23.937 1.00 39.00 194 ARG A CA 1
ATOM 1495 C C . ARG A 1 194 ? 14.911 -15.478 24.525 1.00 39.00 194 ARG A C 1
ATOM 1497 O O . ARG A 1 194 ? 15.028 -14.314 24.162 1.00 39.00 194 ARG A O 1
ATOM 1504 N N . GLY A 1 195 ? 14.021 -15.900 25.423 1.00 42.41 195 GLY A N 1
ATOM 1505 C CA . GLY A 1 195 ? 13.083 -15.044 26.154 1.00 42.41 195 GLY A CA 1
ATOM 1506 C C . GLY A 1 195 ? 11.661 -15.031 25.581 1.00 42.41 195 GLY A C 1
ATOM 1507 O O . GLY A 1 195 ? 11.432 -15.370 24.423 1.00 42.41 195 GLY A O 1
ATOM 1508 N N . GLU A 1 196 ? 10.694 -14.611 26.404 1.00 36.66 196 GLU A N 1
ATOM 1509 C CA . GLU A 1 196 ? 9.258 -14.530 26.070 1.00 36.66 196 GLU A CA 1
ATOM 1510 C C . GLU A 1 196 ? 8.918 -13.544 24.930 1.00 36.66 196 GLU A C 1
ATOM 1512 O O . GLU A 1 196 ? 7.754 -13.422 24.540 1.00 36.66 196 GLU A O 1
ATOM 1517 N N . HIS A 1 197 ? 9.911 -12.867 24.349 1.00 33.50 197 HIS A N 1
ATOM 1518 C CA . HIS A 1 197 ? 9.751 -11.839 23.327 1.00 33.50 197 HIS A CA 1
ATOM 1519 C C . HIS A 1 197 ? 10.827 -11.979 22.241 1.00 33.50 197 HIS A C 1
ATOM 1521 O O . HIS A 1 197 ? 12.013 -12.065 22.546 1.00 33.50 197 HIS A O 1
ATOM 1527 N N . ALA A 1 198 ? 10.417 -11.942 20.971 1.00 33.75 198 ALA A N 1
ATOM 1528 C CA . ALA A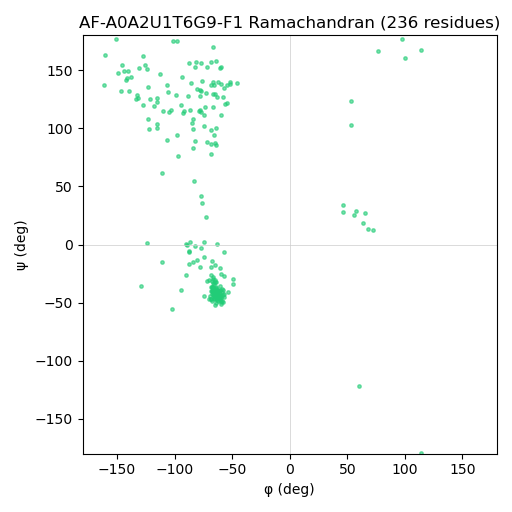 1 198 ? 11.321 -11.759 19.839 1.00 33.75 198 ALA A CA 1
ATOM 1529 C C . ALA A 1 198 ? 11.359 -10.266 19.479 1.00 33.75 198 ALA A C 1
ATOM 1531 O O . ALA A 1 198 ? 10.322 -9.679 19.163 1.00 33.75 198 ALA A O 1
ATOM 1532 N N . ALA A 1 199 ? 12.541 -9.656 19.538 1.00 31.11 199 ALA A N 1
ATOM 1533 C CA . ALA A 1 199 ? 12.806 -8.335 18.983 1.00 31.11 199 ALA A CA 1
ATOM 1534 C C . ALA A 1 199 ? 13.829 -8.486 17.854 1.00 31.11 199 ALA A C 1
ATOM 1536 O O . ALA A 1 199 ? 14.903 -9.050 18.058 1.00 31.11 199 ALA A O 1
ATOM 1537 N N . VAL A 1 200 ? 13.498 -7.984 16.665 1.00 30.94 200 VAL A N 1
ATOM 1538 C CA . VAL A 1 200 ? 14.487 -7.766 15.605 1.00 30.94 200 VAL A CA 1
ATOM 1539 C C . VAL A 1 200 ? 15.241 -6.495 15.986 1.00 30.94 200 VAL A C 1
ATOM 1541 O O . VAL A 1 200 ? 14.642 -5.422 16.078 1.00 30.94 200 VAL A O 1
ATOM 1544 N N . VAL A 1 201 ? 16.531 -6.622 16.296 1.00 27.80 201 VAL A N 1
ATOM 1545 C CA . VAL A 1 201 ? 17.405 -5.468 16.529 1.00 27.80 201 VAL A CA 1
ATOM 1546 C C . VAL A 1 201 ? 17.713 -4.856 15.173 1.00 27.80 201 VAL A C 1
ATOM 1548 O O . VAL A 1 201 ? 18.409 -5.467 14.371 1.00 27.80 201 VAL A O 1
ATOM 1551 N N . PHE A 1 202 ? 17.187 -3.659 14.932 1.00 32.34 202 PHE A N 1
ATOM 1552 C CA . PHE A 1 202 ? 17.539 -2.868 13.760 1.00 32.34 202 PHE A CA 1
ATOM 1553 C C . PHE A 1 202 ? 18.949 -2.304 13.936 1.00 32.34 202 PHE A C 1
ATOM 1555 O O . PHE A 1 202 ? 19.210 -1.696 14.981 1.00 32.34 202 PHE A O 1
ATOM 1562 N N . PRO A 1 203 ? 19.853 -2.438 12.951 1.00 30.06 203 PRO A N 1
ATOM 1563 C CA . PRO A 1 203 ? 21.031 -1.589 12.918 1.00 30.06 203 PRO A CA 1
ATOM 1564 C C . PRO A 1 203 ? 20.578 -0.125 12.891 1.00 30.06 203 PRO A C 1
ATOM 1566 O O . PRO A 1 203 ? 19.646 0.249 12.175 1.00 30.06 203 PRO A O 1
ATOM 1569 N N . ASP A 1 204 ? 21.215 0.707 13.711 1.00 36.25 204 ASP A N 1
ATOM 1570 C CA . ASP A 1 204 ? 20.947 2.138 13.749 1.00 36.25 204 ASP A CA 1
ATOM 1571 C C . ASP A 1 204 ? 21.495 2.817 12.485 1.00 36.25 204 ASP A C 1
ATOM 1573 O O . ASP A 1 204 ? 22.626 3.308 12.438 1.00 36.25 204 ASP A O 1
ATOM 1577 N N . LEU A 1 205 ? 20.662 2.847 11.445 1.00 36.00 205 LEU A N 1
ATOM 1578 C CA . LEU A 1 205 ? 20.971 3.507 10.180 1.00 36.00 205 LEU A CA 1
ATOM 1579 C C . LEU A 1 205 ? 20.890 5.039 10.274 1.00 36.00 205 LEU A C 1
ATOM 1581 O O . LEU A 1 205 ? 21.128 5.706 9.276 1.00 36.00 205 LEU A O 1
ATOM 1585 N N . ARG A 1 206 ? 20.610 5.642 11.444 1.00 39.69 206 ARG A N 1
ATOM 1586 C CA . ARG A 1 206 ? 20.669 7.112 11.603 1.00 39.69 206 ARG A CA 1
ATOM 1587 C C . ARG A 1 206 ? 22.088 7.658 11.428 1.00 39.69 206 ARG A C 1
ATOM 1589 O O . ARG A 1 206 ? 22.253 8.849 11.195 1.00 39.69 206 ARG A O 1
ATOM 1596 N N . SER A 1 207 ? 23.098 6.791 11.533 1.00 37.28 207 SER A N 1
ATOM 1597 C CA . SER A 1 207 ? 24.491 7.116 11.208 1.00 37.28 207 SER A CA 1
ATOM 1598 C C . SER A 1 207 ? 24.804 7.059 9.704 1.00 37.28 207 SER A C 1
ATOM 1600 O O . SER A 1 207 ? 25.832 7.583 9.283 1.00 37.28 207 SER A O 1
ATOM 1602 N N . TRP A 1 208 ? 23.926 6.473 8.879 1.00 37.84 208 TRP A N 1
ATOM 1603 C CA . TRP A 1 208 ? 24.007 6.561 7.420 1.00 37.84 208 TRP A CA 1
ATOM 1604 C C . TRP A 1 208 ? 23.386 7.886 6.977 1.00 37.84 208 TRP A C 1
ATOM 1606 O O . TRP A 1 208 ? 22.186 8.004 6.742 1.00 37.84 208 TRP A O 1
ATOM 1616 N N . ALA A 1 209 ? 24.229 8.915 6.930 1.00 36.00 209 ALA A N 1
ATOM 1617 C CA . ALA A 1 209 ? 23.872 10.305 6.661 1.00 36.00 209 ALA A CA 1
ATOM 1618 C C . ALA A 1 209 ? 23.593 10.610 5.172 1.00 36.00 209 ALA A C 1
ATOM 1620 O O . ALA A 1 209 ? 24.013 11.654 4.664 1.00 36.00 209 ALA A O 1
ATOM 1621 N N . ASP A 1 210 ? 22.885 9.729 4.464 1.00 48.03 210 ASP A N 1
ATOM 1622 C CA . ASP A 1 210 ? 22.505 9.966 3.072 1.00 48.03 210 ASP A CA 1
ATOM 1623 C C . ASP A 1 210 ? 20.984 10.078 2.953 1.00 48.03 210 ASP A C 1
ATOM 1625 O O . ASP A 1 210 ? 20.239 9.101 3.036 1.00 48.03 210 ASP A O 1
ATOM 1629 N N . SER A 1 211 ? 20.525 11.322 2.808 1.00 52.75 211 SER A N 1
ATOM 1630 C CA . SER A 1 211 ? 19.128 11.671 2.568 1.00 52.75 211 SER A CA 1
ATOM 1631 C C . SER A 1 211 ? 18.610 11.034 1.273 1.00 52.75 211 SER A C 1
ATOM 1633 O O . SER A 1 211 ? 19.360 10.805 0.323 1.00 52.75 211 SER A O 1
ATOM 1635 N N . GLU A 1 212 ? 17.297 10.791 1.211 1.00 48.59 212 GLU A N 1
ATOM 1636 C CA . GLU A 1 212 ? 16.590 10.330 0.002 1.00 48.59 212 GLU A CA 1
ATOM 1637 C C . GLU A 1 212 ? 16.935 11.188 -1.232 1.00 48.59 212 GLU A C 1
ATOM 1639 O O . GLU A 1 212 ? 17.093 10.672 -2.333 1.00 48.59 212 GLU A O 1
ATOM 1644 N N . GLU A 1 213 ? 17.160 12.485 -1.023 1.00 48.94 213 GLU A N 1
ATOM 1645 C CA . GLU A 1 213 ? 17.564 13.460 -2.039 1.00 48.94 213 GLU A CA 1
ATOM 1646 C C . GLU A 1 213 ? 18.943 13.164 -2.660 1.00 48.94 213 GLU A C 1
ATOM 1648 O O . GLU A 1 213 ? 19.105 13.236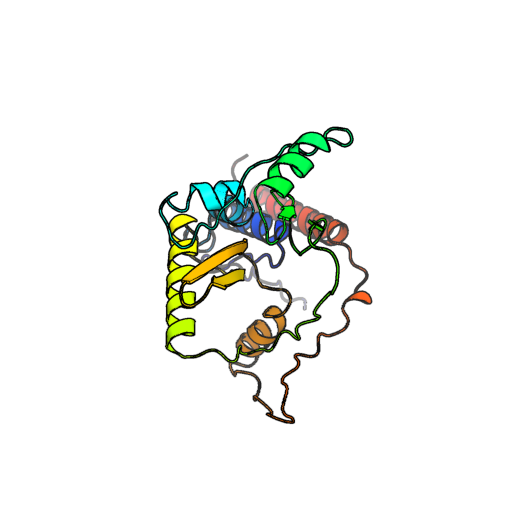 -3.877 1.00 48.94 213 GLU A O 1
ATOM 1653 N N . LYS A 1 214 ? 19.933 12.738 -1.863 1.00 51.75 214 LYS A N 1
ATOM 1654 C CA . LYS A 1 214 ? 21.238 12.306 -2.392 1.00 51.75 214 LYS A CA 1
ATOM 1655 C C . LYS A 1 214 ? 21.126 11.023 -3.208 1.00 51.75 214 LYS A C 1
ATOM 1657 O O . LYS A 1 214 ? 21.768 10.910 -4.249 1.00 51.75 214 LYS A O 1
ATOM 1662 N N . TRP A 1 215 ? 20.304 10.074 -2.760 1.00 48.00 215 TRP A N 1
ATOM 1663 C CA . TRP A 1 215 ? 20.043 8.847 -3.516 1.00 48.00 215 TRP A CA 1
ATOM 1664 C C . TRP A 1 215 ? 19.379 9.135 -4.861 1.00 48.00 215 TRP A C 1
ATOM 1666 O O . TRP A 1 215 ? 19.740 8.514 -5.858 1.00 48.00 215 TRP A O 1
ATOM 1676 N N . LEU A 1 216 ? 18.449 10.091 -4.903 1.00 48.59 216 LEU A N 1
ATOM 1677 C CA . LEU A 1 216 ? 17.813 10.535 -6.142 1.00 48.59 216 LEU A CA 1
ATOM 1678 C C . LEU A 1 216 ? 18.813 11.188 -7.102 1.00 48.59 216 LEU A C 1
ATOM 1680 O O . LEU A 1 216 ? 18.746 10.909 -8.295 1.00 48.59 216 LEU A O 1
ATOM 1684 N N . ASN A 1 217 ? 19.769 11.972 -6.597 1.00 51.41 217 ASN A N 1
ATOM 1685 C CA . ASN A 1 217 ? 20.814 12.577 -7.429 1.00 51.41 217 ASN A CA 1
ATOM 1686 C C . ASN A 1 217 ? 21.767 11.522 -8.008 1.00 51.41 217 ASN A C 1
ATOM 1688 O O . ASN A 1 217 ? 21.974 11.481 -9.215 1.00 51.41 217 ASN A O 1
ATOM 1692 N N . VAL A 1 218 ? 22.269 10.601 -7.177 1.00 50.81 218 VAL A N 1
ATOM 1693 C CA . VAL A 1 218 ? 23.167 9.523 -7.634 1.00 50.81 218 VAL A CA 1
ATOM 1694 C C . VAL A 1 218 ? 22.465 8.592 -8.626 1.00 50.81 218 VAL A C 1
ATOM 1696 O O . VAL A 1 218 ? 23.038 8.226 -9.651 1.00 50.81 218 VAL A O 1
ATOM 1699 N N . ALA A 1 219 ? 21.211 8.221 -8.353 1.00 48.38 219 ALA A N 1
ATOM 1700 C CA . ALA A 1 219 ? 20.422 7.418 -9.282 1.00 48.38 219 ALA A CA 1
ATOM 1701 C C . ALA A 1 219 ? 20.120 8.189 -10.576 1.00 48.38 219 ALA A C 1
ATOM 1703 O O . ALA A 1 219 ? 20.182 7.606 -11.653 1.00 48.38 219 ALA A O 1
ATOM 1704 N N . GLY A 1 220 ? 19.824 9.488 -10.484 1.00 57.47 220 GLY A N 1
ATOM 1705 C CA . GLY A 1 220 ? 19.576 10.358 -11.631 1.00 57.47 220 GLY A CA 1
ATOM 1706 C C . GLY A 1 220 ? 20.784 10.474 -12.558 1.00 57.47 220 GLY A C 1
ATOM 1707 O O . GLY A 1 220 ? 20.631 10.342 -13.775 1.00 57.47 220 GLY A O 1
ATOM 1708 N N . ASP A 1 221 ? 21.981 10.639 -11.995 1.00 54.62 221 ASP A N 1
ATOM 1709 C CA . ASP A 1 221 ? 23.233 10.699 -12.752 1.00 54.62 221 ASP A CA 1
ATOM 1710 C C . ASP A 1 221 ? 23.534 9.357 -13.433 1.00 54.62 221 ASP A C 1
ATOM 1712 O O . ASP A 1 221 ? 23.765 9.318 -14.643 1.00 54.62 221 ASP A O 1
ATOM 1716 N N . ALA A 1 222 ? 23.417 8.246 -12.696 1.00 47.69 222 ALA A N 1
ATOM 1717 C CA . ALA A 1 222 ? 23.638 6.902 -13.231 1.00 47.69 222 ALA A CA 1
ATOM 1718 C C . ALA A 1 222 ? 22.630 6.530 -14.335 1.00 47.69 222 ALA A C 1
ATOM 1720 O O . ALA A 1 222 ? 23.003 5.945 -15.352 1.00 47.69 222 ALA A O 1
ATOM 1721 N N . ILE A 1 223 ? 21.353 6.901 -14.176 1.00 52.56 223 ILE A N 1
ATOM 1722 C CA . ILE A 1 223 ? 20.319 6.704 -15.202 1.00 52.56 223 ILE A CA 1
ATOM 1723 C C . ILE A 1 223 ? 20.624 7.567 -16.432 1.00 52.56 223 ILE A C 1
ATOM 1725 O O . ILE A 1 223 ? 20.545 7.078 -17.557 1.00 52.56 223 ILE A O 1
ATOM 1729 N N . SER A 1 224 ? 21.013 8.830 -16.243 1.00 61.38 224 SER A N 1
ATOM 1730 C CA . SER A 1 224 ? 21.346 9.744 -17.345 1.00 61.38 224 SER A CA 1
ATOM 1731 C C . SER A 1 224 ? 22.575 9.294 -18.138 1.00 61.38 224 SER A C 1
ATOM 1733 O O . SER A 1 224 ? 22.667 9.546 -19.342 1.00 61.38 224 SER A O 1
ATOM 1735 N N . GLU A 1 225 ? 23.535 8.652 -17.478 1.00 59.56 225 GLU A N 1
ATOM 1736 C CA . GLU A 1 225 ? 24.714 8.061 -18.108 1.00 59.56 225 GLU A CA 1
ATOM 17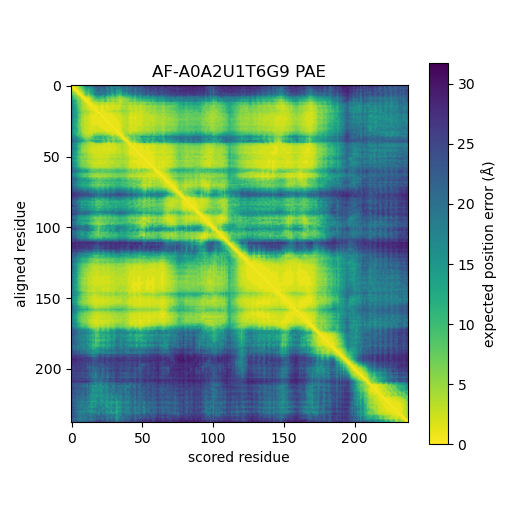37 C C . GLU A 1 225 ? 24.365 6.765 -18.854 1.00 59.56 225 GLU A C 1
ATOM 1739 O O . GLU A 1 225 ? 24.734 6.611 -20.020 1.00 59.56 225 GLU A O 1
ATOM 1744 N N . ALA A 1 226 ? 23.565 5.885 -18.243 1.00 48.59 226 ALA A N 1
ATOM 1745 C CA . ALA A 1 226 ? 23.082 4.661 -18.880 1.00 48.59 226 ALA A CA 1
ATOM 1746 C C . ALA A 1 226 ? 22.250 4.955 -20.142 1.00 48.59 226 ALA A C 1
ATOM 1748 O O . ALA A 1 226 ? 22.482 4.350 -21.188 1.00 48.59 226 ALA A O 1
ATOM 1749 N N . VAL A 1 227 ? 21.341 5.935 -20.085 1.00 51.38 227 VAL A N 1
ATOM 1750 C CA . VAL A 1 227 ? 20.543 6.371 -21.244 1.00 51.38 227 VAL A CA 1
ATOM 1751 C C . VAL A 1 227 ? 21.437 6.940 -22.349 1.00 51.38 227 VAL A C 1
ATOM 1753 O O . VAL A 1 227 ? 21.274 6.572 -23.510 1.00 51.38 227 VAL A O 1
ATOM 1756 N N . ARG A 1 228 ? 22.425 7.785 -22.014 1.00 66.31 228 ARG A N 1
ATOM 1757 C CA . ARG A 1 228 ? 23.385 8.311 -23.003 1.00 66.31 228 ARG A CA 1
ATOM 1758 C C . ARG A 1 228 ? 24.195 7.203 -23.673 1.00 66.31 228 ARG A C 1
ATOM 1760 O O . ARG A 1 228 ? 24.378 7.247 -24.887 1.00 66.31 228 ARG A O 1
ATOM 1767 N N . SER A 1 229 ? 24.638 6.215 -22.902 1.00 55.44 229 SER A N 1
ATOM 1768 C CA . SER A 1 229 ? 25.370 5.053 -23.413 1.00 55.44 229 SER A CA 1
ATOM 1769 C C . SER A 1 229 ? 24.518 4.230 -24.387 1.00 55.44 229 SER A C 1
ATOM 1771 O O . SER A 1 229 ? 24.967 3.910 -25.486 1.00 55.44 229 SER A O 1
ATOM 1773 N N . LEU A 1 230 ? 23.249 3.975 -24.051 1.00 46.78 230 LEU A N 1
ATOM 1774 C CA . LEU A 1 230 ? 22.321 3.228 -24.910 1.00 46.78 230 LEU A CA 1
ATOM 1775 C C . LEU A 1 230 ? 21.977 3.970 -26.212 1.00 46.78 230 LEU A C 1
ATOM 1777 O O . LEU A 1 230 ? 21.882 3.342 -27.267 1.00 46.78 230 LEU A O 1
ATOM 1781 N N . VAL A 1 231 ? 21.851 5.301 -26.169 1.00 61.84 231 VAL A N 1
ATOM 1782 C CA . VAL A 1 231 ? 21.677 6.133 -27.375 1.00 61.84 231 VAL A CA 1
ATOM 1783 C C . VAL A 1 231 ? 22.928 6.088 -28.260 1.00 61.84 231 VAL A C 1
ATOM 1785 O O . VAL A 1 231 ? 22.817 5.924 -29.472 1.00 61.84 231 VAL A O 1
ATOM 1788 N N . GLN A 1 232 ? 24.130 6.167 -27.679 1.00 73.38 232 GLN A N 1
ATOM 1789 C CA . GLN A 1 232 ? 25.390 6.068 -28.434 1.00 73.38 232 GLN A CA 1
ATOM 1790 C C . GLN A 1 232 ? 25.594 4.695 -29.083 1.00 73.38 232 GLN A C 1
ATOM 1792 O O . GLN A 1 232 ? 26.200 4.602 -30.148 1.00 73.38 232 GLN A O 1
ATOM 1797 N N . GLN A 1 233 ? 25.072 3.638 -28.462 1.00 67.62 233 GLN A N 1
ATOM 1798 C CA . GLN A 1 233 ? 25.118 2.273 -28.987 1.00 67.62 233 GLN A CA 1
ATOM 1799 C C . GLN A 1 233 ? 24.015 1.983 -30.022 1.00 67.62 233 GLN A C 1
ATOM 1801 O O . GLN A 1 233 ? 23.967 0.882 -30.564 1.00 67.62 233 GLN A O 1
ATOM 1806 N N . GLY A 1 234 ? 23.132 2.947 -30.310 1.00 64.88 234 GLY A N 1
ATOM 1807 C CA . GLY A 1 234 ? 22.028 2.782 -31.261 1.00 64.88 234 GLY A CA 1
ATOM 1808 C C . GLY A 1 234 ? 20.888 1.890 -30.758 1.00 64.88 234 GLY A C 1
ATOM 1809 O O . GLY A 1 234 ? 20.026 1.513 -31.547 1.00 64.88 234 GLY A O 1
ATOM 1810 N N . ALA A 1 235 ? 20.865 1.556 -29.463 1.00 49.34 235 ALA A N 1
ATOM 1811 C CA . ALA A 1 235 ? 19.834 0.718 -28.846 1.00 49.34 235 ALA A CA 1
ATOM 1812 C C . ALA A 1 235 ? 18.521 1.481 -28.579 1.00 49.34 235 ALA A C 1
ATOM 1814 O O . ALA A 1 235 ? 17.468 0.869 -28.418 1.00 49.34 235 ALA A O 1
ATOM 1815 N N . LEU A 1 236 ? 18.571 2.816 -28.551 1.00 42.50 236 LEU A N 1
ATOM 1816 C CA . LEU A 1 236 ? 17.410 3.699 -28.440 1.00 42.50 236 LEU A CA 1
ATOM 1817 C C . LEU A 1 236 ? 17.463 4.729 -29.574 1.00 42.50 236 LEU A C 1
ATOM 1819 O O . LEU A 1 236 ? 18.425 5.490 -29.675 1.00 42.50 236 LEU A O 1
ATOM 1823 N N . THR A 1 237 ? 16.445 4.753 -30.435 1.00 56.06 237 THR A N 1
ATOM 1824 C CA . THR A 1 237 ? 16.279 5.810 -31.443 1.00 56.06 237 THR A CA 1
ATOM 1825 C C . THR A 1 237 ? 15.732 7.070 -30.778 1.00 56.06 237 THR A C 1
ATOM 1827 O O . THR A 1 237 ? 14.776 6.976 -30.007 1.00 56.06 237 THR A O 1
ATOM 1830 N N . SER A 1 238 ? 16.354 8.217 -31.072 1.00 51.25 238 SER A N 1
ATOM 1831 C CA . SER A 1 238 ? 16.000 9.551 -30.559 1.00 51.25 238 SER A CA 1
ATOM 1832 C C . SER A 1 238 ? 14.554 9.950 -30.817 1.00 51.25 238 SER A C 1
ATOM 1834 O O . SER A 1 238 ? 14.111 9.718 -31.966 1.00 51.25 238 SER A O 1
#

Nearest PDB structures (foldseek):
  4dim-assembly1_A  TM=6.150E-01  e=1.149E-04  Anaerococcus prevotii DSM 20548
  2dzd-assembly1_A  TM=5.891E-01  e=6.982E-03  Geobacillus thermodenitrificans
  4qsh-assembly1_B  TM=5.644E-01  e=1.313E-02  Listeria monocytogenes
  4qsh-assembly1_D  TM=5.565E-01  e=1.587E-02  Listeria monocytogenes
  2w6p-assembly2_B  TM=4.725E-01  e=6.554E-03  Escherichia coli

Sequence (238 aa):
MARALEPIVDECSMCLGLGDTTSQVATLVTNALGLAEGMLRTLRSLEIMRDKHRLRNAISSGSSLNGLYSLVDVTPHDDGRLVELRRQVAEGLVVKPLSGSGSTNVHSITKKSQLRRLKLQPARIGDQDRDRLFDAARTVLAVAGYRFGLSHIEFILEGETPRLIEAHGRVGATAFEVLFRTYLDRRLPPLNQRGEHAAVVFPDLRSWADSEEKWLNVAGDAISEAVRSLVQQGALTS

pLDDT: mean 70.66, std 19.05, range [27.8, 96.81]